Protein 1QSD (pdb70)

CATH classification: 1.20.58.90

Solvent-accessible surface area: 12453 Å² total; per-residue (Å²): 104,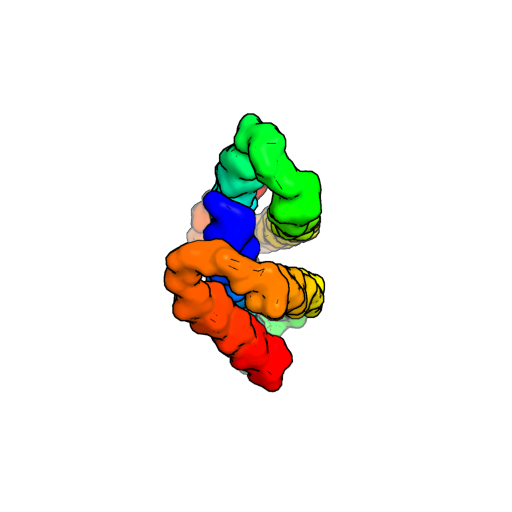79,6,53,38,10,13,111,6,0,69,116,6,27,116,15,13,29,105,14,64,114,34,18,162,102,23,72,59,61,11,43,162,16,114,127,70,174,103,20,58,105,104,3,34,96,6,17,33,48,14,15,78,28,8,95,158,23,17,70,60,10,65,100,21,0,132,83,3,10,88,28,0,57,105,45,36,155,114,61,177,47,142,61,115,35,49,91,1,139,62,6,24,76,53,0,67,106,51,47,110,128,104,79,7,54,37,9,13,111,5,0,64,116,6,26,117,15,12,29,102,12,64,116,33,17,158,101,23,70,59,62,12,44,158,15,118,126,68,173,103,21,62,104,114,5,32,100,9,19,35,51,13,14,79,29,6,95,156,25,19,71,57,10,62,98,20,0,131,75,1,11,81,27,0,56,103,43,37,156,112,58,177,45,140,60,115,33,48,92,2,136,63,5,23,72,52,0,66,106,53,46,111,126

GO terms:
  GO:0015631 tubulin binding (F, IDA)
  GO:0005737 cytoplasm (C, HDA)
  GO:0007021 tubulin complex assembly (P, IMP)
  GO:0048487 beta-tubulin binding (F, IMP)
  GO:0005515 protein binding (F, IPI)

Organism: Saccharomyces cerevisiae (strain ATCC 204508 / S288c) (NCBI:txid559292)

Structure (mmCIF, N/CA/C/O backbone):
data_1QSD
#
_entry.id   1QSD
#
_cell.length_a   45.4
_cell.length_b   110.1
_cell.length_c   49.4
_cell.angle_alpha   90
_cell.angle_beta   106.2
_cell.angle_gamma   90
#
_symmetry.space_group_name_H-M   'C 1 2 1'
#
loop_
_entity.id
_entity.type
_entity.pdbx_description
1 polymer 'PROTEIN (BETA-TUBULIN BINDING POST-CHAPERONIN COFACTOR)'
2 water water
#
loop_
_atom_site.group_PDB
_atom_site.id
_atom_site.type_symbol
_atom_site.label_atom_id
_atom_site.label_alt_id
_atom_site.label_comp_id
_atom_site.label_asym_id
_atom_site.label_entity_id
_atom_site.label_seq_id
_atom_site.pdbx_PDB_ins_code
_atom_site.Cartn_x
_atom_site.Cartn_y
_atom_site.Cartn_z
_atom_site.occupancy
_atom_site.B_iso_or_equiv
_atom_site.auth_seq_id
_atom_site.auth_comp_id
_atom_site.auth_asym_id
_atom_site.auth_atom_id
_atom_site.pdbx_PDB_model_num
ATOM 1 N N . THR A 1 4 ? 39.440 52.966 0.880 1.00 19.60 4 THR A N 1
ATOM 2 C CA . THR A 1 4 ? 38.695 54.039 0.137 1.00 18.81 4 THR A CA 1
ATOM 3 C C . THR A 1 4 ? 37.907 53.345 -0.946 1.00 18.70 4 THR A C 1
ATOM 4 O O . THR A 1 4 ? 38.281 52.234 -1.360 1.00 16.51 4 THR A O 1
ATOM 8 N N . GLN A 1 5 ? 36.833 53.995 -1.403 1.00 17.57 5 GLN A N 1
ATOM 9 C CA . GLN A 1 5 ? 35.985 53.456 -2.449 1.00 18.63 5 GLN A CA 1
ATOM 10 C C . GLN A 1 5 ? 36.777 53.209 -3.747 1.00 19.17 5 GLN A C 1
ATOM 11 O O . GLN A 1 5 ? 36.563 52.207 -4.424 1.00 20.96 5 GLN A O 1
ATOM 17 N N . LEU A 1 6 ? 37.717 54.099 -4.060 1.00 19.00 6 LEU A N 1
ATOM 18 C CA . LEU A 1 6 ? 38.564 53.938 -5.227 1.00 19.73 6 LEU A CA 1
ATOM 19 C C . LEU A 1 6 ? 39.310 52.595 -5.139 1.00 22.14 6 LEU A C 1
ATOM 20 O O . LEU A 1 6 ? 39.221 51.759 -6.054 1.00 18.53 6 LEU A O 1
ATOM 25 N N . ASP A 1 7 ? 40.029 52.391 -4.032 1.00 22.94 7 ASP A N 1
ATOM 26 C CA . ASP A 1 7 ? 40.796 51.162 -3.825 1.00 24.48 7 ASP A CA 1
ATOM 27 C C . ASP A 1 7 ? 39.926 49.903 -3.929 1.00 24.18 7 ASP A C 1
ATOM 28 O O . ASP A 1 7 ? 40.376 48.869 -4.445 1.00 23.50 7 ASP A O 1
ATOM 33 N N . ILE A 1 8 ? 38.697 49.981 -3.422 1.00 19.35 8 ILE A N 1
ATOM 34 C CA . ILE A 1 8 ? 37.811 48.831 -3.466 1.00 19.91 8 ILE A CA 1
ATOM 35 C C . ILE A 1 8 ? 37.462 48.500 -4.913 1.00 18.65 8 ILE A C 1
ATOM 36 O O . ILE A 1 8 ? 37.539 47.334 -5.308 1.00 18.14 8 ILE A O 1
ATOM 41 N N . LYS A 1 9 ? 37.092 49.516 -5.697 1.00 18.41 9 LYS A N 1
ATOM 42 C CA . LYS A 1 9 ? 36.750 49.312 -7.109 1.00 16.95 9 LYS A CA 1
ATOM 43 C C . LYS A 1 9 ? 37.960 48.793 -7.902 1.00 15.88 9 LYS A C 1
ATOM 44 O O . LYS A 1 9 ? 37.832 47.830 -8.637 1.00 16.99 9 LYS A O 1
ATOM 50 N N . VAL A 1 10 ? 39.144 49.358 -7.685 1.00 15.01 10 VAL A N 1
ATOM 51 C CA . VAL A 1 10 ? 40.334 48.892 -8.386 1.00 14.80 10 VAL A CA 1
ATOM 52 C C . VAL A 1 10 ? 40.590 47.426 -8.079 1.00 18.51 10 VAL A C 1
ATOM 53 O O . VAL A 1 10 ? 40.723 46.621 -8.991 1.00 19.41 10 VAL A O 1
ATOM 57 N N . LYS A 1 11 ? 40.630 47.074 -6.795 1.00 20.74 11 LYS A N 1
ATOM 58 C CA . LYS A 1 11 ? 40.875 45.689 -6.386 1.00 22.12 11 LYS A CA 1
ATOM 59 C C . LYS A 1 11 ? 39.830 44.716 -6.913 1.00 21.20 11 LYS A C 1
ATOM 60 O O . LYS A 1 11 ? 40.166 43.608 -7.354 1.00 19.71 11 LYS A O 1
ATOM 66 N N . ALA A 1 12 ? 38.571 45.137 -6.878 1.00 17.66 12 ALA A N 1
ATOM 67 C CA . ALA A 1 12 ? 37.491 44.304 -7.369 1.00 18.62 12 ALA A CA 1
ATOM 68 C C . ALA A 1 12 ? 37.821 43.883 -8.807 1.00 19.67 12 ALA A C 1
ATOM 69 O O . ALA A 1 12 ? 37.783 42.689 -9.125 1.00 19.69 12 ALA A O 1
ATOM 71 N N . LEU A 1 13 ? 38.233 44.852 -9.631 1.00 18.42 13 LEU A N 1
ATOM 72 C CA . LEU A 1 13 ? 38.557 44.607 -11.028 1.00 18.42 13 LEU A CA 1
ATOM 73 C C . LEU A 1 13 ? 39.822 43.782 -11.224 1.00 22.29 13 LEU A C 1
ATOM 74 O O . LEU A 1 13 ? 39.835 42.844 -12.035 1.00 20.59 13 LEU A O 1
ATOM 79 N N . LYS A 1 14 ? 40.890 44.142 -10.510 1.00 25.13 14 LYS A N 1
ATOM 80 C CA . LYS A 1 14 ? 42.158 43.412 -10.611 1.00 28.95 14 LYS A CA 1
ATOM 81 C C . LYS A 1 14 ? 41.991 41.938 -10.214 1.00 28.11 14 LYS A C 1
ATOM 82 O O . LYS A 1 14 ? 42.619 41.059 -10.786 1.00 29.29 14 LYS A O 1
ATOM 88 N N . ARG A 1 15 ? 41.125 41.659 -9.258 1.00 28.22 15 ARG A N 1
ATOM 89 C CA . ARG A 1 15 ? 40.941 40.283 -8.856 1.00 29.09 15 ARG A CA 1
ATOM 90 C C . ARG A 1 15 ? 40.136 39.503 -9.872 1.00 26.27 15 ARG A C 1
ATOM 91 O O . ARG A 1 15 ? 40.376 38.311 -10.105 1.00 24.66 15 ARG A O 1
ATOM 99 N N . LEU A 1 16 ? 39.270 40.199 -10.584 1.00 24.27 16 LEU A N 1
ATOM 100 C CA . LEU A 1 16 ? 38.495 39.529 -11.619 1.00 26.01 16 LEU A CA 1
ATOM 101 C C . LEU A 1 16 ? 39.412 39.161 -12.794 1.00 25.41 16 LEU A C 1
ATOM 102 O O . LEU A 1 16 ? 39.341 38.056 -13.327 1.00 24.52 16 LEU A O 1
ATOM 107 N N . THR A 1 17 ? 40.296 40.073 -13.181 1.00 25.52 17 THR A N 1
ATOM 108 C CA . THR A 1 17 ? 41.189 39.782 -14.293 1.00 26.53 17 THR A CA 1
ATOM 109 C C . THR A 1 17 ? 42.206 38.709 -13.925 1.00 27.50 17 THR A C 1
ATOM 110 O O . THR A 1 17 ? 42.635 37.954 -14.787 1.00 30.40 17 THR A O 1
ATOM 114 N N . LYS A 1 18 ? 42.580 38.614 -12.654 1.00 29.24 18 LYS A N 1
ATOM 115 C CA . LYS A 1 18 ? 43.505 37.569 -12.226 1.00 30.97 18 LYS A CA 1
ATOM 116 C C . LYS A 1 18 ? 42.767 36.205 -12.193 1.00 32.29 18 LYS A C 1
ATOM 117 O O . LYS A 1 18 ? 43.365 35.158 -12.467 1.00 31.49 18 LYS A O 1
ATOM 123 N N . GLU A 1 19 ? 41.477 36.212 -11.851 1.00 32.72 19 GLU A N 1
ATOM 124 C CA . GLU A 1 19 ? 40.667 34.983 -11.833 1.00 33.39 19 GLU A CA 1
ATOM 125 C C . GLU A 1 19 ? 40.539 34.406 -13.262 1.00 34.66 19 GLU A C 1
ATOM 126 O O . GLU A 1 19 ? 40.696 33.200 -13.477 1.00 34.62 19 GLU A O 1
ATOM 132 N N . GLU A 1 20 ? 40.280 35.275 -14.237 1.00 33.82 20 GLU A N 1
ATOM 133 C CA . GLU A 1 20 ? 40.160 34.885 -15.643 1.00 33.24 20 GLU A CA 1
ATOM 134 C C . GLU A 1 20 ? 41.422 34.157 -16.092 1.00 32.94 20 GLU A C 1
ATOM 135 O O . GLU A 1 20 ? 41.353 33.191 -16.851 1.00 32.45 20 GLU A O 1
ATOM 141 N N . GLY A 1 21 ? 42.575 34.661 -15.665 1.00 32.21 21 GLY A N 1
ATOM 142 C CA . GLY A 1 21 ? 43.841 34.045 -16.017 1.00 34.26 21 GLY A CA 1
ATOM 143 C C . GLY A 1 21 ? 43.972 32.668 -15.406 1.00 36.83 21 GLY A C 1
ATOM 144 O O . GLY A 1 21 ? 44.531 31.766 -16.011 1.00 35.36 21 GLY A O 1
ATOM 145 N N . TYR A 1 22 ? 43.468 32.516 -14.189 1.00 42.45 22 TYR A N 1
ATOM 146 C CA . TYR A 1 22 ? 43.486 31.236 -13.493 1.00 48.01 22 TYR A CA 1
ATOM 147 C C . TYR A 1 22 ? 42.619 30.238 -14.237 1.00 49.42 22 TYR A C 1
ATOM 148 O O . TYR A 1 22 ? 43.059 29.135 -14.548 1.00 48.90 22 TYR A O 1
ATOM 157 N N . TYR A 1 23 ? 41.393 30.644 -14.549 1.00 51.39 23 TYR A N 1
ATOM 158 C CA . TYR A 1 23 ? 40.456 29.794 -15.270 1.00 53.27 23 TYR A CA 1
ATOM 159 C C . TYR A 1 23 ? 40.955 29.477 -16.686 1.00 52.97 23 TYR A C 1
ATOM 160 O O . TYR A 1 23 ? 40.695 28.395 -17.218 1.00 53.32 23 TYR A O 1
ATOM 169 N N . GLN A 1 24 ? 41.698 30.403 -17.282 1.00 52.17 24 GLN A N 1
ATOM 170 C CA . GLN A 1 24 ? 42.230 30.200 -18.621 1.00 52.45 24 GLN A CA 1
ATOM 171 C C . GLN A 1 24 ? 43.335 29.140 -18.624 1.00 53.95 24 GLN A C 1
ATOM 172 O O . GLN A 1 24 ? 43.603 28.529 -19.654 1.00 53.83 24 GLN A O 1
ATOM 178 N N . GLN A 1 25 ? 43.982 28.931 -17.477 1.00 56.37 25 GLN A N 1
ATOM 179 C CA . GLN A 1 25 ? 45.036 27.908 -17.342 1.00 57.64 25 GLN A CA 1
ATOM 180 C C . GLN A 1 25 ? 44.375 26.525 -17.299 1.00 56.30 25 GLN A C 1
ATOM 181 O O . GLN A 1 25 ? 44.846 25.577 -17.929 1.00 54.88 25 GLN A O 1
ATOM 187 N N . GLU A 1 26 ? 43.310 26.420 -16.501 1.00 55.20 26 GLU A N 1
ATOM 188 C CA . GLU A 1 26 ? 42.543 25.188 -16.343 1.00 52.94 26 GLU A CA 1
ATOM 189 C C . GLU A 1 26 ? 42.034 24.739 -17.705 1.00 50.75 26 GLU A C 1
ATOM 190 O O . GLU A 1 26 ? 42.234 23.594 -18.098 1.00 48.34 26 GLU A O 1
ATOM 196 N N . LEU A 1 27 ? 41.404 25.663 -18.426 1.00 49.38 27 LEU A N 1
ATOM 197 C CA . LEU A 1 27 ? 40.853 25.403 -19.748 1.00 48.87 27 LEU A CA 1
ATOM 198 C C . LEU A 1 27 ? 41.901 24.875 -20.725 1.00 48.88 27 LEU A C 1
ATOM 199 O O . LEU A 1 27 ? 41.664 23.894 -21.433 1.00 48.75 27 LEU A O 1
ATOM 204 N N . LYS A 1 28 ? 43.064 25.517 -20.750 1.00 48.62 28 LYS A N 1
ATOM 205 C CA . LYS A 1 28 ? 44.145 25.122 -21.648 1.00 47.57 28 LYS A CA 1
ATOM 206 C C . LYS A 1 28 ? 44.658 23.719 -21.353 1.00 47.06 28 LYS A C 1
ATOM 207 O O . LYS A 1 28 ? 44.954 22.947 -22.265 1.00 45.30 28 LYS A O 1
ATOM 213 N N . ASP A 1 29 ? 44.755 23.398 -20.069 1.00 47.65 29 ASP A N 1
ATOM 214 C CA . ASP A 1 29 ? 45.215 22.095 -19.613 1.00 46.80 29 ASP A CA 1
ATOM 215 C C . ASP A 1 29 ? 44.203 20.971 -19.955 1.00 45.59 29 ASP A C 1
ATOM 216 O O . ASP A 1 29 ? 44.596 19.838 -20.233 1.00 43.88 29 ASP A O 1
ATOM 221 N N . GLN A 1 30 ? 42.909 21.293 -19.934 1.00 43.61 30 GLN A N 1
ATOM 222 C CA . GLN A 1 30 ? 41.856 20.332 -20.250 1.00 42.37 30 GLN A CA 1
ATOM 223 C C . GLN A 1 30 ? 41.788 20.013 -21.749 1.00 42.26 30 GLN A C 1
ATOM 224 O O . GLN A 1 30 ? 41.527 18.869 -22.134 1.00 41.68 30 GLN A O 1
ATOM 230 N N . GLU A 1 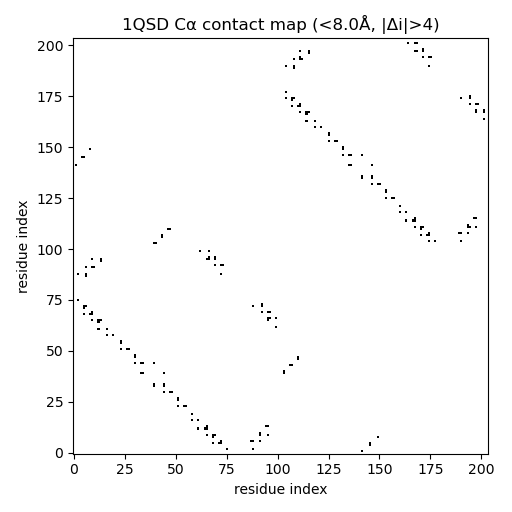31 ? 42.002 21.017 -22.591 1.00 40.86 31 GLU A N 1
ATOM 231 C CA . GLU A 1 31 ? 41.988 20.817 -24.037 1.00 40.72 31 GLU A CA 1
ATOM 232 C C . GLU A 1 31 ? 43.169 19.943 -24.472 1.00 38.87 31 GLU A C 1
ATOM 233 O O . GLU A 1 31 ? 43.082 19.194 -25.449 1.00 35.31 31 GLU A O 1
ATOM 239 N N . ALA A 1 32 ? 44.284 20.062 -23.758 1.00 38.43 32 ALA A N 1
ATOM 240 C CA . ALA A 1 32 ? 45.472 19.274 -24.073 1.00 39.85 32 ALA A CA 1
ATOM 241 C C . ALA A 1 32 ? 45.121 17.813 -23.832 1.00 41.12 32 ALA A C 1
ATOM 242 O O . ALA A 1 32 ? 45.393 16.939 -24.665 1.00 41.05 32 ALA A O 1
ATOM 244 N N . HIS A 1 33 ? 44.445 17.579 -22.711 1.00 42.15 33 HIS A N 1
ATOM 245 C CA . HIS A 1 33 ? 44.025 16.249 -22.317 1.00 43.52 33 HIS A CA 1
ATOM 246 C C . HIS A 1 33 ? 43.028 15.629 -23.290 1.00 41.33 33 HIS A C 1
ATOM 247 O O . HIS A 1 33 ? 43.179 14.468 -23.671 1.00 42.02 33 HIS A O 1
ATOM 254 N N . VAL A 1 34 ? 42.004 16.391 -23.664 1.00 39.52 34 VAL A N 1
ATOM 255 C CA . VAL A 1 34 ? 40.991 15.921 -24.605 1.00 36.83 34 VAL A CA 1
ATOM 256 C C . VAL A 1 34 ? 41.636 15.644 -25.962 1.00 36.46 34 VAL A C 1
ATOM 257 O O . VAL A 1 34 ? 41.274 14.673 -26.640 1.00 33.98 34 VAL A O 1
ATOM 261 N N . ALA A 1 35 ? 42.597 16.497 -26.337 1.00 36.79 35 ALA A N 1
ATOM 262 C CA . ALA A 1 35 ? 43.320 16.375 -27.606 1.00 35.64 35 ALA A CA 1
ATOM 263 C C . ALA A 1 35 ? 43.997 15.009 -27.720 1.00 34.19 35 ALA A C 1
ATOM 264 O O . ALA A 1 35 ? 43.858 14.325 -28.743 1.00 32.20 35 ALA A O 1
ATOM 266 N N . LYS A 1 36 ? 44.694 14.611 -26.655 1.00 32.58 36 LYS A N 1
ATOM 267 C CA . LYS A 1 36 ? 45.375 13.327 -26.595 1.00 31.14 36 LYS A CA 1
ATOM 268 C C . LYS A 1 36 ? 44.429 12.148 -26.718 1.00 29.97 36 LYS A C 1
ATOM 269 O O . LYS A 1 36 ? 44.737 11.186 -27.414 1.00 30.84 36 LYS A O 1
ATOM 275 N N . LEU A 1 37 ? 43.280 12.203 -26.057 1.00 26.76 37 LEU A N 1
ATOM 276 C CA . LEU A 1 37 ? 42.314 11.107 -26.167 1.00 24.00 37 LEU A CA 1
ATOM 277 C C . LEU A 1 37 ? 41.633 11.069 -27.536 1.00 24.28 37 LEU A C 1
ATOM 278 O O . LEU A 1 37 ? 41.169 10.016 -27.984 1.00 23.95 37 LEU A O 1
ATOM 283 N N . LYS A 1 38 ? 41.489 12.233 -28.160 1.00 25.15 38 LYS A N 1
ATOM 284 C CA . LYS A 1 38 ? 40.844 12.323 -29.465 1.00 26.14 38 LYS A CA 1
ATOM 285 C C . LYS A 1 38 ? 41.714 11.773 -30.605 1.00 24.94 38 LYS A C 1
ATOM 286 O O . LYS A 1 38 ? 41.196 11.213 -31.559 1.00 23.78 38 LYS A O 1
ATOM 292 N N . GLU A 1 39 ? 43.027 11.930 -30.496 1.00 23.50 39 GLU A N 1
ATOM 293 C CA . GLU A 1 39 ? 43.958 11.420 -31.502 1.00 27.47 39 GLU A CA 1
ATOM 294 C C . GLU A 1 39 ? 44.059 9.887 -31.447 1.00 26.43 39 GLU A C 1
ATOM 295 O O . GLU A 1 39 ? 44.152 9.216 -32.472 1.00 27.99 39 GLU A O 1
ATOM 301 N N . ASP A 1 40 ? 44.013 9.337 -30.242 1.00 23.87 40 ASP A N 1
ATOM 302 C CA . ASP A 1 40 ? 44.084 7.905 -30.047 1.00 18.53 40 ASP A CA 1
ATOM 303 C C . ASP A 1 40 ? 42.733 7.261 -30.429 1.00 17.54 40 ASP A C 1
ATOM 304 O O . ASP A 1 40 ? 41.744 7.321 -29.705 1.00 12.89 40 ASP A O 1
ATOM 309 N N . LYS A 1 41 ? 42.698 6.614 -31.574 1.00 17.30 41 LYS A N 1
ATOM 310 C CA . LYS A 1 41 ? 41.473 5.973 -32.014 1.00 17.03 41 LYS A CA 1
ATOM 311 C C . LYS A 1 41 ? 41.150 4.692 -31.250 1.00 17.42 41 LYS A C 1
ATOM 312 O O . LYS A 1 41 ? 40.090 4.118 -31.445 1.00 17.91 41 LYS A O 1
ATOM 318 N N . SER A 1 42 ? 42.074 4.197 -30.435 1.00 20.53 42 SER A N 1
ATOM 319 C CA . SER A 1 42 ? 41.782 2.983 -29.664 1.00 20.29 42 SER A CA 1
ATOM 320 C C . SER A 1 42 ? 40.847 3.312 -28.474 1.00 22.10 42 SER A C 1
ATOM 321 O O . SER A 1 42 ? 40.225 2.414 -27.891 1.00 21.84 42 SER A O 1
ATOM 324 N N . VAL A 1 43 ? 40.747 4.600 -28.129 1.00 19.78 43 VAL A N 1
ATOM 325 C CA . VAL A 1 43 ? 39.919 5.056 -27.005 1.00 18.78 43 VAL A CA 1
ATOM 326 C C . VAL A 1 43 ? 38.406 4.941 -27.191 1.00 20.91 43 VAL A C 1
ATOM 327 O O . VAL A 1 43 ? 37.813 5.356 -28.189 1.00 20.05 43 VAL A O 1
ATOM 331 N N . ASP A 1 44 ? 37.787 4.375 -26.163 1.00 23.73 44 ASP A N 1
ATOM 332 C CA . ASP A 1 44 ? 36.351 4.145 -26.107 1.00 22.72 44 ASP A CA 1
ATOM 333 C C . ASP A 1 44 ? 35.584 5.470 -26.160 1.00 19.37 44 ASP A C 1
ATOM 334 O O . ASP A 1 44 ? 35.815 6.358 -25.347 1.00 22.10 44 ASP A O 1
ATOM 339 N N . PRO A 1 45 ? 34.627 5.598 -27.081 1.00 19.52 45 PRO A N 1
ATOM 340 C CA . PRO A 1 45 ? 33.831 6.829 -27.220 1.00 19.88 45 PRO A CA 1
ATOM 341 C C . PRO A 1 45 ? 33.298 7.451 -25.908 1.00 20.15 45 PRO A C 1
ATOM 342 O O . PRO A 1 45 ? 33.286 8.672 -25.733 1.00 20.02 45 PRO A O 1
ATOM 346 N N . TYR A 1 46 ? 32.923 6.599 -24.974 1.00 17.30 46 TYR A N 1
ATOM 347 C CA . TYR A 1 46 ? 32.426 7.050 -23.701 1.00 15.66 46 TYR A CA 1
ATOM 348 C C . TYR A 1 46 ? 33.531 7.706 -22.845 1.00 12.55 46 TYR A C 1
ATOM 349 O O . TYR A 1 46 ? 33.298 8.719 -22.206 1.00 12.40 46 TYR A O 1
ATOM 358 N N . ASP A 1 47 ? 34.744 7.188 -22.861 1.00 14.05 47 ASP A N 1
ATOM 359 C CA . ASP A 1 47 ? 35.786 7.825 -22.057 1.00 17.98 47 ASP A CA 1
ATOM 360 C C . ASP A 1 47 ? 36.139 9.189 -22.624 1.00 20.61 47 ASP A C 1
ATOM 361 O O . ASP A 1 47 ? 36.435 10.123 -21.878 1.00 20.96 47 ASP A O 1
ATOM 366 N N . LEU A 1 48 ? 36.155 9.293 -23.949 1.00 19.60 48 LEU A N 1
ATOM 367 C CA . LEU A 1 48 ? 36.457 10.571 -24.580 1.00 20.37 48 LEU A CA 1
ATOM 368 C C . LEU A 1 48 ? 35.321 11.547 -24.215 1.00 18.62 48 LEU A C 1
ATOM 369 O O . LEU A 1 48 ? 35.558 12.673 -23.785 1.00 16.60 48 LEU A O 1
ATOM 374 N N . LYS A 1 49 ? 34.089 11.077 -24.348 1.00 20.13 49 LYS A N 1
ATOM 375 C CA . LYS A 1 49 ? 32.908 11.889 -24.068 1.00 22.98 49 LYS A CA 1
ATOM 376 C C . LYS A 1 49 ? 32.884 12.437 -22.619 1.00 23.62 49 LYS A C 1
ATOM 377 O O . LYS A 1 49 ? 32.555 13.604 -22.397 1.00 23.58 49 LYS A O 1
ATOM 383 N N . LYS A 1 50 ? 33.290 11.618 -21.648 1.00 24.22 50 LYS A N 1
ATOM 384 C CA . LYS A 1 50 ? 33.347 12.061 -20.249 1.00 23.06 50 LYS A CA 1
ATOM 385 C C . LYS A 1 50 ? 34.197 13.327 -20.160 1.00 22.21 50 LYS A C 1
ATOM 386 O O . LYS A 1 50 ? 33.798 14.318 -19.564 1.00 23.61 50 LYS A O 1
ATOM 392 N N . GLN A 1 51 ? 35.324 13.306 -20.848 1.00 22.59 51 GLN A N 1
ATOM 393 C CA . GLN A 1 51 ? 36.254 14.412 -20.861 1.00 23.78 51 GLN A CA 1
ATOM 394 C C . GLN A 1 51 ? 35.789 15.615 -21.643 1.00 24.24 51 GLN A C 1
ATOM 395 O O . GLN A 1 51 ? 36.071 16.741 -21.256 1.00 25.51 51 GLN A O 1
ATOM 401 N N . GLU A 1 52 ? 35.108 15.389 -22.757 1.00 26.45 52 GLU A N 1
ATOM 402 C CA . GLU A 1 52 ? 34.636 16.498 -23.574 1.00 30.56 52 GLU A CA 1
ATOM 403 C C . GLU A 1 52 ? 33.581 17.286 -22.818 1.00 31.62 52 GLU A C 1
ATOM 404 O O . GLU A 1 52 ? 33.652 18.517 -22.753 1.00 32.28 52 GLU A O 1
ATOM 410 N N . GLU A 1 53 ? 32.628 16.562 -22.235 1.00 31.22 53 GLU A N 1
ATOM 411 C CA . GLU A 1 53 ? 31.548 17.135 -21.457 1.00 31.07 53 GLU A CA 1
ATOM 412 C C . GLU A 1 53 ? 32.122 18.039 -20.361 1.00 32.50 53 GLU A C 1
ATOM 413 O O . GLU A 1 53 ? 31.623 19.145 -20.146 1.00 33.05 53 GLU A O 1
ATOM 419 N N . VAL A 1 54 ? 33.177 17.583 -19.680 1.00 32.45 54 VAL A N 1
ATOM 420 C CA . VAL A 1 54 ? 33.788 18.377 -18.614 1.00 32.99 54 VAL A CA 1
ATOM 421 C C . VAL A 1 54 ? 34.385 19.643 -19.207 1.00 36.65 54 VAL A C 1
ATOM 422 O O . VAL A 1 54 ? 34.193 20.742 -18.668 1.00 38.72 54 VAL A O 1
ATOM 426 N N . LEU A 1 55 ? 35.070 19.508 -20.340 1.00 36.18 55 LEU A N 1
ATOM 427 C CA . LEU A 1 55 ? 35.660 20.675 -20.974 1.00 37.05 55 LEU A CA 1
ATOM 428 C C . LEU A 1 55 ? 34.575 21.719 -21.255 1.00 37.25 55 LEU A C 1
ATOM 429 O O . LEU A 1 55 ? 34.734 22.882 -20.895 1.00 34.94 55 LEU A O 1
ATOM 434 N N . ASP A 1 56 ? 33.455 21.275 -21.831 1.00 39.34 56 ASP A N 1
ATOM 435 C CA . ASP A 1 56 ? 32.333 22.157 -22.179 1.00 42.26 56 ASP A CA 1
ATOM 436 C C . ASP A 1 56 ? 31.836 22.937 -20.977 1.00 42.97 56 ASP A C 1
ATOM 437 O O . ASP A 1 56 ? 31.427 24.085 -21.112 1.00 44.22 56 ASP A O 1
ATOM 442 N N . ASP A 1 57 ? 31.828 22.300 -19.813 1.00 44.50 57 ASP A N 1
ATOM 443 C CA . ASP A 1 57 ? 31.383 22.956 -18.599 1.00 48.48 57 ASP A CA 1
ATOM 444 C C . ASP A 1 57 ? 32.343 24.079 -18.247 1.00 49.23 57 ASP A C 1
ATOM 445 O O . ASP A 1 57 ? 31.928 25.224 -18.055 1.00 51.21 57 ASP A O 1
ATOM 450 N N . THR A 1 58 ? 33.629 23.750 -18.193 1.00 49.12 58 THR A N 1
ATOM 451 C CA . THR A 1 58 ? 34.667 24.724 -17.900 1.00 49.05 58 THR A CA 1
ATOM 452 C C . THR A 1 58 ? 34.473 25.944 -18.805 1.00 48.09 58 THR A C 1
ATOM 453 O O . THR A 1 58 ? 34.403 27.066 -18.330 1.00 49.67 58 THR A O 1
ATOM 457 N N . LYS A 1 59 ? 34.329 25.716 -20.101 1.00 46.16 59 LYS A N 1
ATOM 458 C CA . LYS A 1 59 ? 34.121 26.805 -21.044 1.00 47.59 59 LYS A CA 1
ATOM 459 C C . LYS A 1 59 ? 32.917 27.707 -20.733 1.00 48.91 59 LYS A C 1
ATOM 460 O O . LYS A 1 59 ? 33.015 28.927 -20.861 1.00 51.20 59 LYS A O 1
ATOM 466 N N . ARG A 1 60 ? 31.797 27.127 -20.310 1.00 49.42 60 ARG A N 1
ATOM 467 C CA . ARG A 1 60 ? 30.584 27.902 -20.027 1.00 50.65 60 ARG A CA 1
ATOM 468 C C . ARG A 1 60 ? 30.809 29.006 -18.971 1.00 49.57 60 ARG A C 1
ATOM 469 O O . ARG A 1 60 ? 30.131 30.041 -18.956 1.00 49.88 60 ARG A O 1
ATOM 477 N N . LEU A 1 61 ? 31.830 28.797 -18.151 1.00 48.75 61 LEU A N 1
ATOM 478 C CA . LEU A 1 61 ? 32.223 29.707 -17.076 1.00 47.34 61 LEU A CA 1
ATOM 479 C C . LEU A 1 61 ? 32.847 31.022 -17.548 1.00 45.81 61 LEU A C 1
ATOM 480 O O . LEU A 1 61 ? 32.781 32.039 -16.853 1.00 44.40 61 LEU A O 1
ATOM 485 N N . LEU A 1 62 ? 33.517 30.984 -18.694 1.00 43.71 62 LEU A N 1
ATOM 486 C CA . LEU A 1 62 ? 34.181 32.166 -19.222 1.00 40.65 62 LEU A CA 1
ATOM 487 C C . LEU A 1 62 ? 33.308 33.318 -19.663 1.00 38.28 62 LEU A C 1
ATOM 488 O O . LEU A 1 62 ? 33.580 34.459 -19.294 1.00 37.69 62 LEU A O 1
ATOM 493 N N . PRO A 1 63 ? 32.239 33.047 -20.435 1.00 36.59 63 PRO A N 1
ATOM 494 C CA . PRO A 1 63 ? 31.379 34.144 -20.877 1.00 35.45 63 PRO A CA 1
ATOM 495 C C . PRO A 1 63 ? 30.888 35.024 -19.730 1.00 34.20 63 PRO A C 1
ATOM 496 O O . PRO A 1 63 ? 31.108 36.229 -19.747 1.00 32.63 63 PRO A O 1
ATOM 500 N N . THR A 1 64 ? 30.290 34.417 -18.708 1.00 34.38 64 THR A N 1
ATOM 501 C CA . THR A 1 64 ? 29.756 35.182 -17.587 1.00 35.27 64 THR A CA 1
ATOM 502 C C . THR A 1 64 ? 30.834 35.954 -16.869 1.00 32.08 64 THR A C 1
ATOM 503 O O . THR A 1 64 ? 30.581 37.034 -16.318 1.00 31.70 64 THR A O 1
ATOM 507 N N . LEU A 1 65 ? 32.044 35.407 -16.925 1.00 29.51 65 LEU A N 1
ATOM 508 C CA . LEU A 1 65 ? 33.215 36.013 -16.304 1.00 27.40 65 LEU A CA 1
ATOM 509 C C . LEU A 1 65 ? 33.638 37.268 -17.069 1.00 28.43 65 LEU A C 1
ATOM 510 O O . LEU A 1 65 ? 34.054 38.261 -16.451 1.00 26.82 65 LEU A O 1
ATOM 515 N N . TYR A 1 66 ? 33.515 37.237 -18.403 1.00 27.14 66 TYR A N 1
ATOM 516 C CA . TYR A 1 66 ? 33.855 38.404 -19.220 1.00 26.17 66 TYR A CA 1
ATOM 517 C C . TYR A 1 66 ? 32.822 39.490 -19.042 1.00 24.79 66 TYR A C 1
ATOM 518 O O . TYR A 1 66 ? 33.176 40.663 -19.049 1.00 22.90 66 TYR A O 1
ATOM 527 N N . GLU A 1 67 ? 31.557 39.094 -18.870 1.00 22.88 67 GLU A N 1
ATOM 528 C CA . GLU A 1 67 ? 30.470 40.035 -18.643 1.00 25.11 67 GLU A CA 1
ATOM 529 C C . GLU A 1 67 ? 30.777 40.854 -17.374 1.00 22.27 67 GLU A C 1
ATOM 530 O O . GLU A 1 67 ? 30.698 42.073 -17.391 1.00 19.92 67 GLU A O 1
ATOM 536 N N . LYS A 1 68 ? 31.196 40.177 -16.306 1.00 19.96 68 LYS A N 1
ATOM 537 C CA . LYS A 1 68 ? 31.518 40.838 -15.040 1.00 19.91 68 LYS A CA 1
ATOM 538 C C . LYS A 1 68 ? 32.756 41.690 -15.092 1.00 16.45 68 LYS A C 1
ATOM 539 O O . LYS A 1 68 ? 32.844 42.690 -14.399 1.00 18.47 68 LYS A O 1
ATOM 545 N N . ILE A 1 69 ? 33.720 41.305 -15.904 1.00 14.03 69 ILE A N 1
ATOM 546 C CA . ILE A 1 69 ? 34.911 42.123 -16.064 1.00 14.96 69 ILE A CA 1
ATOM 547 C C . ILE A 1 69 ? 34.498 43.447 -16.744 1.00 16.23 69 ILE A C 1
ATOM 548 O O . ILE A 1 69 ? 34.922 44.532 -16.327 1.00 15.03 69 ILE A O 1
ATOM 553 N N . ARG A 1 70 ? 33.600 43.370 -17.724 1.00 16.01 70 ARG A N 1
ATOM 554 C CA . ARG A 1 70 ? 33.143 44.574 -18.393 1.00 18.15 70 ARG A CA 1
ATOM 555 C C . ARG A 1 70 ? 32.377 45.469 -17.410 1.00 20.59 70 ARG A C 1
ATOM 556 O O . ARG A 1 70 ? 32.664 46.659 -17.322 1.00 23.06 70 ARG A O 1
ATOM 564 N N . GLU A 1 71 ? 31.415 44.908 -16.669 1.00 20.01 71 GLU A N 1
ATOM 565 C CA . GLU A 1 71 ? 30.641 45.672 -15.673 1.00 21.74 71 GLU A CA 1
ATOM 566 C C . GLU A 1 71 ? 31.565 46.331 -14.655 1.00 18.85 71 GLU A C 1
ATOM 567 O O . GLU A 1 71 ? 31.418 47.507 -14.343 1.00 20.59 71 GLU A O 1
ATOM 573 N N . PHE A 1 72 ? 32.502 45.562 -14.118 1.00 15.63 72 PHE A N 1
ATOM 574 C CA . PHE A 1 72 ? 33.417 46.106 -13.139 1.00 16.64 72 PHE A CA 1
ATOM 575 C C . PHE A 1 72 ? 34.276 47.192 -13.766 1.00 19.06 72 PHE A C 1
ATOM 576 O O . PHE A 1 72 ? 34.600 48.204 -13.113 1.00 22.22 72 PHE A O 1
ATOM 584 N N . LYS A 1 73 ? 34.612 47.007 -15.042 1.00 18.59 73 LYS A N 1
ATOM 585 C CA . LYS A 1 73 ? 35.416 47.986 -15.780 1.00 17.60 73 LYS A CA 1
ATOM 586 C C . LYS A 1 73 ? 34.632 49.282 -15.937 1.00 15.59 73 LYS A C 1
ATOM 587 O O . LYS A 1 73 ? 35.134 50.365 -15.644 1.00 15.41 73 LYS A O 1
ATOM 593 N N . GLU A 1 74 ? 33.380 49.150 -16.346 1.00 12.54 74 GLU A N 1
ATOM 594 C CA . GLU A 1 74 ? 32.536 50.302 -16.562 1.00 15.64 74 GLU A CA 1
ATOM 595 C C . GLU A 1 74 ? 32.226 51.067 -15.285 1.00 16.35 74 GLU A C 1
ATOM 596 O O . GLU A 1 74 ? 32.065 52.291 -15.300 1.00 17.05 74 GLU A O 1
ATOM 602 N N . ASP A 1 75 ? 32.142 50.335 -14.184 1.00 17.03 75 ASP A N 1
ATOM 603 C CA . ASP A 1 75 ? 31.879 50.935 -12.896 1.00 17.89 75 ASP A CA 1
ATOM 604 C C . ASP A 1 75 ? 33.080 51.785 -12.500 1.00 15.12 75 ASP A C 1
ATOM 605 O O . ASP A 1 75 ? 32.913 52.923 -12.064 1.00 16.42 75 ASP A O 1
ATOM 610 N N . LEU A 1 76 ? 34.277 51.244 -12.696 1.00 11.68 76 LEU A N 1
ATOM 611 C CA . LEU A 1 76 ? 35.496 51.963 -12.363 1.00 14.73 76 LEU A CA 1
ATOM 612 C C . LEU A 1 76 ? 35.678 53.186 -13.274 1.00 17.10 76 LEU A C 1
ATOM 613 O O . LEU A 1 76 ? 36.032 54.267 -12.804 1.00 19.49 76 LEU A O 1
ATOM 618 N N . GLU A 1 77 ? 35.427 53.016 -14.570 1.00 20.27 77 GLU A N 1
ATOM 619 C CA . GLU A 1 77 ? 35.538 54.104 -15.534 1.00 21.89 77 GLU A CA 1
ATOM 620 C C . GLU A 1 77 ? 34.563 55.223 -15.163 1.00 22.95 77 GLU A C 1
ATOM 621 O O . GLU A 1 77 ? 34.924 56.392 -15.175 1.00 22.64 77 GLU A O 1
ATOM 627 N N . GLN A 1 78 ? 33.324 54.875 -14.849 1.00 21.61 78 GLN A N 1
ATOM 628 C CA . GLN A 1 78 ? 32.343 55.890 -14.471 1.00 24.56 78 GLN A CA 1
ATOM 629 C C . GLN A 1 78 ? 32.728 56.629 -13.174 1.00 22.93 78 GLN A C 1
ATOM 630 O O . GLN A 1 78 ? 32.596 57.852 -13.070 1.00 22.93 78 GLN A O 1
ATOM 636 N N . PHE A 1 79 ? 33.250 55.889 -12.202 1.00 21.30 79 PHE A N 1
ATOM 637 C CA . PHE A 1 79 ? 33.662 56.477 -10.933 1.00 17.91 79 PHE A CA 1
ATOM 638 C C . PHE A 1 79 ? 34.759 57.528 -11.183 1.00 17.36 79 PHE A C 1
ATOM 639 O O . PHE A 1 79 ? 34.697 58.627 -10.657 1.00 16.82 79 PHE A O 1
ATOM 647 N N . LEU A 1 80 ? 35.713 57.205 -12.050 1.00 18.47 80 LEU A N 1
ATOM 648 C CA . LEU A 1 80 ? 36.811 58.096 -12.356 1.00 19.38 80 LEU A CA 1
ATOM 649 C C . LEU A 1 80 ? 36.417 59.394 -13.054 1.00 21.55 80 LEU A C 1
ATOM 650 O O . LEU A 1 80 ? 37.074 60.407 -12.859 1.00 25.49 80 LEU A O 1
ATOM 655 N N . LYS A 1 81 ? 35.358 59.389 -13.855 1.00 23.10 81 LYS A N 1
ATOM 656 C CA . LYS A 1 81 ? 34.929 60.607 -14.551 1.00 26.47 81 LYS A CA 1
ATOM 657 C C . LYS A 1 81 ? 34.592 61.776 -13.648 1.00 27.49 81 LYS A C 1
ATOM 658 O O . LYS A 1 81 ? 34.602 62.918 -14.094 1.00 30.06 81 LYS A O 1
ATOM 664 N N . THR A 1 82 ? 34.240 61.488 -12.399 1.00 28.17 82 THR A N 1
ATOM 665 C CA . THR A 1 82 ? 33.864 62.531 -11.455 1.00 27.37 82 THR A CA 1
ATOM 666 C C . THR A 1 82 ? 34.700 62.507 -10.187 1.00 26.95 82 THR A C 1
ATOM 667 O O . THR A 1 82 ? 34.316 63.118 -9.188 1.00 24.32 82 THR A O 1
ATOM 671 N N . TYR A 1 83 ? 35.847 61.834 -10.236 1.00 25.50 83 TYR A N 1
ATOM 672 C CA . TYR A 1 83 ? 36.711 61.741 -9.077 1.00 27.32 83 TYR A CA 1
ATOM 673 C C . TYR A 1 83 ? 37.438 63.053 -8.775 1.00 30.10 83 TYR A C 1
ATOM 674 O O . TYR A 1 83 ? 38.042 63.661 -9.660 1.00 30.72 83 TYR A O 1
ATOM 683 N N . GLN A 1 84 ? 37.371 63.483 -7.513 1.00 31.94 84 GLN A N 1
ATOM 684 C CA . GLN A 1 84 ? 38.025 64.709 -7.071 1.00 32.12 84 GLN A CA 1
ATOM 685 C C . GLN A 1 84 ? 38.965 64.477 -5.915 1.00 32.31 84 GLN A C 1
ATOM 686 O O . GLN A 1 84 ? 39.492 65.417 -5.348 1.00 33.45 84 GLN A O 1
ATOM 692 N N . GLY A 1 85 ? 39.197 63.223 -5.566 1.00 31.20 85 GLY A N 1
ATOM 693 C CA . GLY A 1 85 ? 40.076 62.939 -4.455 1.00 30.15 85 GLY A CA 1
ATOM 694 C C . GLY A 1 85 ? 41.537 63.273 -4.681 1.00 32.85 85 GLY A C 1
ATOM 695 O O . GLY A 1 85 ? 41.962 63.781 -5.722 1.00 33.55 85 GLY A O 1
ATOM 696 N N . THR A 1 86 ? 42.339 62.889 -3.711 1.00 32.35 86 THR A N 1
ATOM 697 C CA . THR A 1 86 ? 43.749 63.158 -3.771 1.00 34.57 86 THR A CA 1
ATOM 698 C C . THR A 1 86 ? 44.578 61.896 -4.066 1.00 33.31 86 THR A C 1
ATOM 699 O O . THR A 1 86 ? 45.805 61.953 -4.107 1.00 33.56 86 THR A O 1
ATOM 703 N N . GLU A 1 87 ? 43.930 60.752 -4.256 1.00 31.79 87 GLU A N 1
ATOM 704 C CA . GLU A 1 87 ? 44.690 59.540 -4.534 1.00 30.21 87 GLU A CA 1
ATOM 705 C C . GLU A 1 87 ? 45.215 59.534 -5.958 1.00 26.79 87 GLU A C 1
ATOM 706 O O . GLU A 1 87 ? 44.639 60.157 -6.861 1.00 25.41 87 GLU A O 1
ATOM 712 N N . ASP A 1 88 ? 46.319 58.825 -6.134 1.00 24.52 88 ASP A N 1
ATOM 713 C CA . ASP A 1 88 ? 46.969 58.665 -7.419 1.00 23.50 88 ASP A CA 1
ATOM 714 C C . ASP A 1 88 ? 46.087 57.640 -8.147 1.00 22.02 88 ASP A C 1
ATOM 715 O O . ASP A 1 88 ? 45.850 56.561 -7.610 1.00 25.02 88 ASP A O 1
ATOM 720 N N . VAL A 1 89 ? 45.540 57.988 -9.309 1.00 18.84 89 VAL A N 1
ATOM 721 C CA . VAL A 1 89 ? 44.690 57.054 -10.053 1.00 18.89 89 VAL A CA 1
ATOM 722 C C . VAL A 1 89 ? 45.395 56.238 -11.163 1.00 19.34 89 VAL A C 1
ATOM 723 O O . VAL A 1 89 ? 44.730 55.607 -11.998 1.00 17.68 89 VAL A O 1
ATOM 727 N N . SER A 1 90 ? 46.724 56.183 -11.133 1.00 17.94 90 SER A N 1
ATOM 728 C CA . SER A 1 90 ? 47.460 55.447 -12.140 1.00 20.47 90 SER A CA 1
ATOM 729 C C . SER A 1 90 ? 47.147 53.965 -12.088 1.00 22.15 90 SER A C 1
ATOM 730 O O . SER A 1 90 ? 46.990 53.329 -13.135 1.00 21.19 90 SER A O 1
ATOM 733 N N . ASP A 1 91 ? 47.053 53.410 -10.881 1.00 23.62 91 ASP A N 1
ATOM 734 C CA . ASP A 1 91 ? 46.717 51.997 -10.743 1.00 25.55 91 ASP A CA 1
ATOM 735 C C . ASP A 1 91 ? 45.357 51.679 -11.321 1.00 22.58 91 ASP A C 1
ATOM 736 O O . ASP A 1 91 ? 45.169 50.612 -11.900 1.00 24.28 91 ASP A O 1
ATOM 741 N N . ALA A 1 92 ? 44.415 52.605 -11.152 1.00 22.12 92 ALA A N 1
ATOM 742 C CA . ALA A 1 92 ? 43.047 52.434 -11.658 1.00 21.07 92 ALA A CA 1
ATOM 743 C C . ALA A 1 92 ? 43.048 52.409 -13.190 1.00 20.62 92 ALA A C 1
ATOM 744 O O . ALA A 1 92 ? 42.462 51.525 -13.802 1.00 18.27 92 ALA A O 1
ATOM 746 N N . ARG A 1 93 ? 43.711 53.394 -13.797 1.00 22.57 93 ARG A N 1
ATOM 747 C CA . ARG A 1 93 ? 43.837 53.473 -15.259 1.00 22.73 93 ARG A CA 1
ATOM 748 C C . ARG A 1 93 ? 44.512 52.212 -15.811 1.00 19.16 93 ARG A C 1
ATOM 749 O O . ARG A 1 93 ? 44.095 51.677 -16.827 1.00 18.04 93 ARG A O 1
ATOM 757 N N . SER A 1 94 ? 45.528 51.735 -15.101 1.00 17.66 94 SER A N 1
ATOM 758 C CA . SER A 1 94 ? 46.270 50.552 -15.479 1.00 20.52 94 SER A CA 1
ATOM 759 C C . SER A 1 94 ? 45.357 49.333 -15.397 1.00 22.36 94 SER A C 1
ATOM 760 O O . SER A 1 94 ? 45.396 48.461 -16.273 1.00 26.65 94 SER A O 1
ATOM 763 N N . ALA A 1 95 ? 44.522 49.272 -14.364 1.00 20.61 95 ALA A N 1
ATOM 764 C CA . ALA A 1 95 ? 43.610 48.155 -14.205 1.00 17.42 95 ALA A CA 1
ATOM 765 C C . ALA A 1 95 ? 42.634 48.148 -15.369 1.00 17.43 95 ALA A C 1
ATOM 766 O O . ALA A 1 95 ? 42.356 47.088 -15.931 1.00 17.57 95 ALA A O 1
ATOM 768 N N . ILE A 1 96 ? 42.127 49.335 -15.728 1.00 17.57 96 ILE A N 1
ATOM 769 C CA . ILE A 1 96 ? 41.144 49.509 -16.836 1.00 17.96 96 ILE A CA 1
ATOM 770 C C . ILE A 1 96 ? 41.681 49.061 -18.198 1.00 18.03 96 ILE A C 1
ATOM 771 O O . ILE A 1 96 ? 40.972 48.430 -18.982 1.00 19.65 96 ILE A O 1
ATOM 776 N N . THR A 1 97 ? 42.939 49.399 -18.452 1.00 20.25 97 THR A N 1
ATOM 777 C CA . THR A 1 97 ? 43.642 49.042 -19.672 1.00 21.34 97 THR A CA 1
ATOM 778 C C . THR A 1 97 ? 43.817 47.535 -19.795 1.00 21.03 97 THR A C 1
ATOM 779 O O . THR A 1 97 ? 43.502 46.973 -20.843 1.00 25.17 97 THR A O 1
ATOM 783 N N . SER A 1 98 ? 44.255 46.871 -18.729 1.00 19.37 98 SER A N 1
ATOM 784 C CA . SER A 1 98 ? 44.416 45.426 -18.773 1.00 19.68 98 SER A CA 1
ATOM 785 C C . SER A 1 98 ? 43.090 44.716 -19.013 1.00 19.96 98 SER A C 1
ATOM 786 O O . SER A 1 98 ? 43.016 43.744 -19.776 1.00 21.93 98 SER A O 1
ATOM 789 N N . ALA A 1 99 ? 42.039 45.204 -18.366 1.00 19.12 99 ALA A N 1
ATOM 790 C CA . ALA A 1 99 ? 40.721 44.611 -18.529 1.00 21.75 99 ALA A CA 1
ATOM 791 C C . ALA A 1 99 ? 40.230 44.770 -19.970 1.00 21.31 99 ALA A C 1
ATOM 792 O O . ALA A 1 99 ? 39.616 43.852 -20.529 1.00 22.35 99 ALA A O 1
ATOM 794 N N . GLN A 1 100 ? 40.468 45.955 -20.538 1.00 22.10 100 GLN A N 1
ATOM 795 C CA . GLN A 1 100 ? 40.049 46.277 -21.895 1.00 21.46 100 GLN A CA 1
ATOM 796 C C . GLN A 1 100 ? 40.801 45.398 -22.900 1.00 22.53 100 GLN A C 1
ATOM 797 O O . GLN A 1 100 ? 40.210 44.867 -23.840 1.00 22.27 100 GLN A O 1
ATOM 803 N N . GLU A 1 101 ? 42.097 45.211 -22.678 1.00 26.48 101 GLU A N 1
ATOM 804 C CA . GLU A 1 101 ? 42.902 44.366 -23.557 1.00 30.28 101 GLU A CA 1
ATOM 805 C C . GLU A 1 101 ? 42.261 42.996 -23.611 1.00 30.58 101 GLU A C 1
ATOM 806 O O . GLU A 1 101 ? 42.000 42.486 -24.698 1.00 33.06 101 GLU A O 1
ATOM 812 N N . LEU A 1 102 ? 41.977 42.436 -22.432 1.00 29.15 102 LEU A N 1
ATOM 813 C CA . LEU A 1 102 ? 41.345 41.125 -22.307 1.00 29.32 102 LEU A CA 1
ATOM 814 C C . LEU A 1 102 ? 40.075 40.986 -23.129 1.00 27.76 102 LEU A C 1
ATOM 815 O O . LEU A 1 102 ? 39.931 40.017 -23.871 1.00 27.81 102 LEU A O 1
ATOM 820 N N . LEU A 1 103 ? 39.148 41.924 -22.935 1.00 25.31 103 LEU A N 1
ATOM 821 C CA . LEU A 1 103 ? 37.870 41.936 -23.626 1.00 25.30 103 LEU A CA 1
ATOM 822 C C . LEU A 1 103 ? 38.018 42.081 -25.147 1.00 27.09 103 LEU A C 1
ATOM 823 O O . LEU A 1 103 ? 37.172 41.620 -25.915 1.00 23.70 103 LEU A O 1
ATOM 828 N N . ASP A 1 104 ? 39.068 42.775 -25.577 1.00 31.62 104 ASP A N 1
ATOM 829 C CA . ASP A 1 104 ? 39.319 42.966 -27.011 1.00 34.05 104 ASP A CA 1
ATOM 830 C C . ASP A 1 104 ? 39.974 41.775 -27.695 1.00 33.63 104 ASP A C 1
ATOM 831 O O . ASP A 1 104 ? 39.761 41.552 -28.875 1.00 33.52 104 ASP A O 1
ATOM 836 N N . SER A 1 105 ? 40.766 41.016 -26.948 1.00 35.84 105 SER A N 1
ATOM 837 C CA . SER A 1 105 ? 41.445 39.836 -27.481 1.00 38.48 105 SER A CA 1
ATOM 838 C C . SER A 1 105 ? 40.469 38.752 -27.950 1.00 38.33 105 SER A C 1
ATOM 839 O O . SER A 1 105 ? 39.954 37.968 -27.153 1.00 40.33 105 SER A O 1
ATOM 842 N N . THR B 1 4 ? 45.836 2.199 -21.102 1.00 19.66 4 THR B N 1
ATOM 843 C CA . THR B 1 4 ? 44.802 1.149 -20.792 1.00 20.09 4 THR B CA 1
ATOM 844 C C . THR B 1 4 ? 43.503 1.832 -20.354 1.00 16.84 4 THR B C 1
ATOM 845 O O . THR B 1 4 ? 43.536 2.951 -19.830 1.00 15.58 4 THR B O 1
ATOM 849 N N . GLN B 1 5 ? 42.369 1.172 -20.575 1.00 17.21 5 GLN B N 1
ATOM 850 C CA . GLN B 1 5 ? 41.074 1.739 -20.200 1.00 16.87 5 GLN B CA 1
ATOM 851 C C . GLN B 1 5 ? 41.025 2.048 -18.692 1.00 15.94 5 GLN B C 1
ATOM 852 O O . GLN B 1 5 ? 40.556 3.114 -18.307 1.00 16.47 5 GLN B O 1
ATOM 858 N N . LEU B 1 6 ? 41.594 1.161 -17.868 1.00 17.70 6 LEU B N 1
ATOM 859 C CA . LEU B 1 6 ? 41.661 1.344 -16.399 1.00 17.42 6 LEU B CA 1
ATOM 860 C C . LEU B 1 6 ? 42.320 2.670 -16.072 1.00 18.12 6 LEU B C 1
ATOM 861 O O . LEU B 1 6 ? 41.752 3.511 -15.345 1.00 13.82 6 LEU B O 1
ATOM 866 N N . ASP B 1 7 ? 43.514 2.850 -16.642 1.00 19.32 7 ASP B N 1
ATOM 867 C CA . ASP B 1 7 ? 44.297 4.065 -16.463 1.00 21.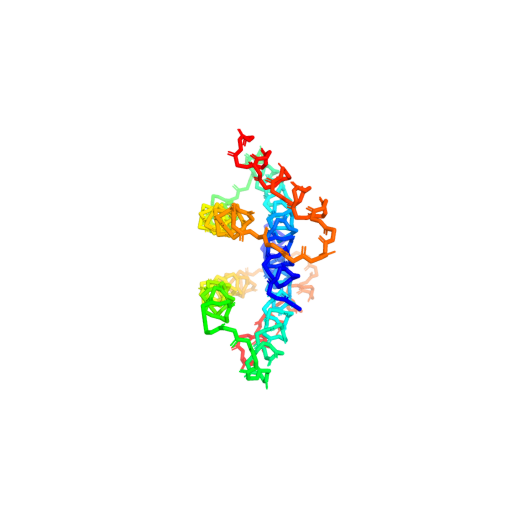25 7 ASP B CA 1
ATOM 868 C C . ASP B 1 7 ? 43.529 5.335 -16.852 1.00 19.43 7 ASP B C 1
ATOM 869 O O . ASP B 1 7 ? 43.604 6.354 -16.152 1.00 16.86 7 ASP B O 1
ATOM 874 N N . ILE B 1 8 ? 42.765 5.259 -17.941 1.00 17.98 8 ILE B N 1
ATOM 875 C CA . ILE B 1 8 ? 41.999 6.404 -18.405 1.00 18.18 8 ILE B CA 1
ATOM 876 C C . ILE B 1 8 ? 40.897 6.722 -17.391 1.00 18.74 8 ILE B C 1
ATOM 877 O O . ILE B 1 8 ? 40.720 7.885 -17.004 1.00 20.56 8 ILE B O 1
ATOM 882 N N . LYS B 1 9 ? 40.173 5.699 -16.940 1.00 17.33 9 LYS B N 1
ATOM 883 C CA . LYS B 1 9 ? 39.088 5.907 -15.970 1.00 14.46 9 LYS B CA 1
ATOM 884 C C . LYS B 1 9 ? 39.606 6.409 -14.626 1.00 12.15 9 LYS B C 1
ATOM 885 O O . LYS B 1 9 ? 38.976 7.237 -14.011 1.00 11.12 9 LYS B O 1
ATOM 891 N N . VAL B 1 10 ? 40.775 5.945 -14.199 1.00 11.25 10 VAL B N 1
ATOM 892 C CA . VAL B 1 10 ? 41.350 6.412 -12.940 1.00 13.70 10 VAL B CA 1
ATOM 893 C C . VAL B 1 10 ? 41.760 7.867 -13.053 1.00 17.30 10 VAL B C 1
ATOM 894 O O . VAL B 1 10 ? 41.451 8.658 -12.165 1.00 20.50 10 VAL B O 1
ATOM 898 N N . LYS B 1 11 ? 42.503 8.220 -14.107 1.00 19.41 11 LYS B N 1
ATOM 899 C CA . LYS B 1 11 ? 42.930 9.615 -14.299 1.00 18.85 11 LYS B CA 1
ATOM 900 C C . LYS B 1 11 ? 41.755 10.564 -14.488 1.00 18.05 11 LYS B C 1
ATOM 901 O O . LYS B 1 11 ? 41.809 11.706 -14.047 1.00 20.25 11 LYS B O 1
ATOM 907 N N . ALA B 1 12 ? 40.688 10.104 -15.130 1.00 16.13 12 ALA B N 1
ATOM 908 C CA . ALA B 1 12 ? 39.538 10.960 -15.323 1.00 14.65 12 ALA B CA 1
ATOM 909 C C . ALA B 1 12 ? 39.015 11.387 -13.956 1.00 17.60 12 ALA B C 1
ATOM 910 O O . ALA B 1 12 ? 38.770 12.562 -13.736 1.00 21.24 12 ALA B O 1
ATOM 912 N N . LEU B 1 13 ? 38.901 10.443 -13.021 1.00 18.00 13 LEU B N 1
ATOM 913 C CA . LEU B 1 13 ? 38.404 10.738 -11.679 1.00 15.07 13 LEU B CA 1
ATOM 914 C C . LEU B 1 13 ? 39.396 11.517 -10.860 1.00 15.84 13 LEU B C 1
ATOM 915 O O . LEU B 1 13 ? 39.025 12.486 -10.224 1.00 15.79 13 LEU B O 1
ATOM 920 N N . LYS B 1 14 ? 40.660 11.116 -10.870 1.00 18.11 14 LYS B N 1
ATOM 921 C CA . LYS B 1 14 ? 41.668 11.849 -10.085 1.00 25.03 14 LYS B CA 1
ATOM 922 C C . LYS B 1 14 ? 41.750 13.312 -10.499 1.00 24.63 14 LYS B C 1
ATOM 923 O O . LYS B 1 14 ? 41.917 14.199 -9.665 1.00 23.91 14 LYS B O 1
ATOM 929 N N . ARG B 1 15 ? 41.588 13.573 -11.785 1.00 26.49 15 ARG B N 1
ATOM 930 C CA . ARG B 1 15 ? 41.645 14.943 -12.254 1.00 29.57 15 ARG B CA 1
ATOM 931 C C . ARG B 1 15 ? 40.399 15.751 -11.908 1.00 29.92 15 ARG B C 1
ATOM 932 O O . ARG B 1 15 ? 40.490 16.953 -11.656 1.00 31.08 15 ARG B O 1
ATOM 940 N N . LEU B 1 16 ? 39.253 15.086 -11.811 1.00 27.74 16 LEU B N 1
ATOM 941 C CA . LEU B 1 16 ? 38.024 15.769 -11.416 1.00 27.05 16 LEU B CA 1
ATOM 942 C C . LEU B 1 16 ? 38.075 16.173 -9.931 1.00 25.40 16 LEU B C 1
ATOM 943 O O . LEU B 1 16 ? 37.610 17.246 -9.574 1.00 27.04 16 LEU B O 1
ATOM 948 N N . THR B 1 17 ? 38.598 15.306 -9.065 1.00 25.15 17 THR B N 1
ATOM 949 C CA . THR B 1 17 ? 38.675 15.623 -7.645 1.00 25.24 17 THR B CA 1
ATOM 950 C C . THR B 1 17 ? 39.733 16.693 -7.406 1.00 24.80 17 THR B C 1
ATOM 951 O O . THR B 1 17 ? 39.571 17.533 -6.525 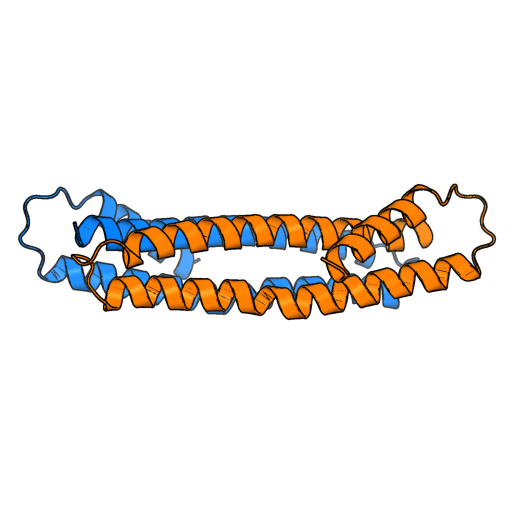1.00 27.38 17 THR B O 1
ATOM 955 N N . LYS B 1 18 ? 40.790 16.705 -8.212 1.00 28.56 18 LYS B N 1
ATOM 956 C CA . LYS B 1 18 ? 41.814 17.740 -8.069 1.00 30.85 18 LYS B CA 1
ATOM 957 C C . LYS B 1 18 ? 41.244 19.114 -8.448 1.00 30.18 18 LYS B C 1
ATOM 958 O O . LYS B 1 18 ? 41.585 20.126 -7.848 1.00 28.50 18 LYS B O 1
ATOM 964 N N . GLU B 1 19 ? 40.355 19.139 -9.430 1.00 29.58 19 GLU B N 1
ATOM 965 C CA . GLU B 1 19 ? 39.727 20.380 -9.862 1.00 30.77 19 GLU B CA 1
ATOM 966 C C . GLU B 1 19 ? 38.764 20.913 -8.789 1.00 32.34 19 GLU B C 1
ATOM 967 O O . GLU B 1 19 ? 38.655 22.121 -8.576 1.00 32.45 19 GLU B O 1
ATOM 973 N N . GLU B 1 20 ? 38.045 20.013 -8.129 1.00 32.39 20 GLU B N 1
ATOM 974 C CA . GLU B 1 20 ? 37.144 20.407 -7.063 1.00 32.57 20 GLU B CA 1
ATOM 975 C C . GLU B 1 20 ? 37.953 21.114 -5.973 1.00 30.54 20 GLU B C 1
ATOM 976 O O . GLU B 1 20 ? 37.496 22.104 -5.420 1.00 31.10 20 GLU B O 1
ATOM 982 N N . GLY B 1 21 ? 39.137 20.593 -5.660 1.00 30.79 21 GLY B N 1
ATOM 983 C CA . GLY B 1 21 ? 39.989 21.200 -4.653 1.00 32.40 21 GLY B CA 1
ATOM 984 C C . GLY B 1 21 ? 40.389 22.587 -5.108 1.00 36.08 21 GLY B C 1
ATOM 985 O O . GLY B 1 21 ? 40.341 23.552 -4.351 1.00 34.64 21 GLY B O 1
ATOM 986 N N . TYR B 1 22 ? 40.749 22.695 -6.376 1.00 41.39 22 TYR B N 1
ATOM 987 C CA . TYR B 1 22 ? 41.139 23.972 -6.957 1.00 47.49 22 TYR B CA 1
ATOM 988 C C . TYR B 1 22 ? 40.022 25.001 -6.857 1.00 49.48 22 TYR B C 1
ATOM 989 O O . TYR B 1 22 ? 40.250 26.123 -6.408 1.00 51.51 22 TYR B O 1
ATOM 998 N N . TYR B 1 23 ? 38.808 24.603 -7.222 1.00 50.28 23 TYR B N 1
ATOM 999 C CA . TYR B 1 23 ? 37.663 25.501 -7.149 1.00 53.05 23 TYR B CA 1
ATOM 1000 C C . TYR B 1 23 ? 37.272 25.819 -5.703 1.00 53.86 23 TYR B C 1
ATOM 1001 O O . TYR B 1 23 ? 36.774 26.916 -5.417 1.00 54.10 23 TYR B O 1
ATOM 1010 N N . GLN B 1 24 ? 37.520 24.888 -4.784 1.00 52.78 24 GLN B N 1
ATOM 1011 C CA . GLN B 1 24 ? 37.166 25.115 -3.387 1.00 51.88 24 GLN B CA 1
ATOM 1012 C C . GLN B 1 24 ? 38.084 26.173 -2.764 1.00 51.94 24 GLN B C 1
ATOM 1013 O O . GLN B 1 24 ? 37.678 26.880 -1.845 1.00 50.70 24 GLN B O 1
ATOM 1019 N N . GLN B 1 25 ? 39.304 26.292 -3.287 1.00 52.25 25 GLN B N 1
ATOM 1020 C CA . GLN B 1 25 ? 40.269 27.288 -2.811 1.00 55.20 25 GLN B CA 1
ATOM 1021 C C . GLN B 1 25 ? 39.730 28.686 -3.174 1.00 54.39 25 GLN B C 1
ATOM 1022 O O . GLN B 1 25 ? 39.664 29.598 -2.338 1.00 52.78 25 GLN B O 1
ATOM 1028 N N . GLU B 1 26 ? 39.355 28.829 -4.444 1.00 54.12 26 GLU B N 1
ATOM 1029 C CA . GLU B 1 26 ? 38.821 30.070 -4.986 1.00 53.50 26 GLU B CA 1
ATOM 1030 C C . GLU B 1 26 ? 37.619 30.510 -4.153 1.00 52.52 26 GLU B C 1
ATOM 1031 O O . GLU B 1 26 ? 37.585 31.627 -3.633 1.00 52.56 26 GLU B O 1
ATOM 1037 N N . LEU B 1 27 ? 36.673 29.595 -3.978 1.00 51.56 27 LEU B N 1
ATOM 1038 C CA . LEU B 1 27 ? 35.460 29.845 -3.210 1.00 49.76 27 LEU B CA 1
ATOM 1039 C C . LEU B 1 27 ? 35.752 30.307 -1.784 1.00 48.76 27 LEU B C 1
ATOM 1040 O O . LEU B 1 27 ? 35.051 31.172 -1.261 1.00 48.85 27 LEU B O 1
ATOM 1045 N N . LYS B 1 28 ? 36.771 29.728 -1.155 1.00 47.63 28 LYS B N 1
ATOM 1046 C CA . LYS B 1 28 ? 37.120 30.103 0.206 1.00 47.67 28 LYS B CA 1
ATOM 1047 C C . LYS B 1 28 ? 37.758 31.488 0.229 1.00 48.16 28 LYS B C 1
ATOM 1048 O O . LYS B 1 28 ? 37.505 32.289 1.136 1.00 47.04 28 LYS B O 1
ATOM 1054 N N . ASP B 1 29 ? 38.567 31.778 -0.785 1.00 47.67 29 ASP B N 1
ATOM 1055 C CA . ASP B 1 29 ? 39.227 33.072 -0.878 1.00 47.39 29 ASP B CA 1
ATOM 1056 C C . ASP B 1 29 ? 38.229 34.216 -1.148 1.00 46.32 29 ASP B C 1
ATOM 1057 O O . ASP B 1 29 ? 38.411 35.345 -0.682 1.00 44.79 29 ASP B O 1
ATOM 1062 N N . GLN B 1 30 ? 37.178 33.919 -1.909 1.00 43.57 30 GLN B N 1
ATOM 1063 C CA . GLN B 1 30 ? 36.161 34.904 -2.232 1.00 42.03 30 GLN B CA 1
ATOM 1064 C C . GLN B 1 30 ? 35.282 35.212 -1.035 1.00 42.72 30 GLN B C 1
ATOM 1065 O O . GLN B 1 30 ? 34.857 36.354 -0.862 1.00 41.73 30 GLN B O 1
ATOM 1071 N N . GLU B 1 31 ? 34.975 34.193 -0.234 1.00 42.87 31 GLU B N 1
ATOM 1072 C CA . GLU B 1 31 ? 34.158 34.361 0.968 1.00 43.35 31 GLU B CA 1
ATOM 1073 C C . GLU B 1 31 ? 34.854 35.234 1.992 1.00 41.36 31 GLU B C 1
ATOM 1074 O O . GLU B 1 31 ? 34.192 35.956 2.731 1.00 43.19 31 GLU B O 1
ATOM 1080 N N . ALA B 1 32 ? 36.178 35.127 2.068 1.00 38.23 32 ALA B N 1
ATOM 1081 C CA . ALA B 1 32 ? 36.967 35.920 3.002 1.00 39.00 32 ALA B CA 1
ATOM 1082 C C . ALA B 1 32 ? 36.846 37.380 2.600 1.00 40.10 32 ALA B C 1
ATOM 1083 O O . ALA B 1 32 ? 36.675 38.276 3.436 1.00 41.43 32 ALA B O 1
ATOM 1085 N N . HIS B 1 33 ? 36.899 37.611 1.297 1.00 40.36 33 HIS B N 1
ATOM 1086 C CA . HIS B 1 33 ? 36.805 38.957 0.778 1.00 41.40 33 HIS B CA 1
ATOM 1087 C C . HIS B 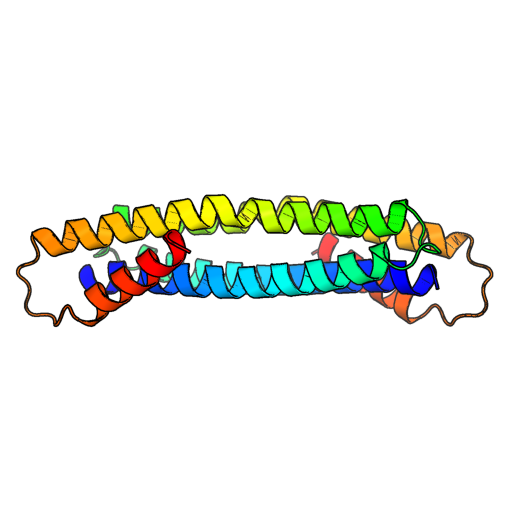1 33 ? 35.435 39.594 1.037 1.00 38.00 33 HIS B C 1
ATOM 1088 O O . HIS B 1 33 ? 35.360 40.769 1.394 1.00 37.42 33 HIS B O 1
ATOM 1095 N N . VAL B 1 34 ? 34.369 38.812 0.874 1.00 36.06 34 VAL B N 1
ATOM 1096 C CA . VAL B 1 34 ? 33.000 39.287 1.108 1.00 32.90 34 VAL B CA 1
ATOM 1097 C C . VAL B 1 34 ? 32.765 39.535 2.588 1.00 31.56 34 VAL B C 1
ATOM 1098 O O . VAL B 1 34 ? 32.056 40.475 2.965 1.00 29.11 34 VAL B O 1
ATOM 1102 N N . ALA B 1 35 ? 33.403 38.716 3.420 1.00 33.39 35 ALA B N 1
ATOM 1103 C CA . ALA B 1 35 ? 33.285 38.819 4.880 1.00 34.04 35 ALA B CA 1
ATOM 1104 C C . ALA B 1 35 ? 33.858 40.144 5.351 1.00 32.67 35 ALA B C 1
ATOM 1105 O O . ALA B 1 35 ? 33.257 40.827 6.174 1.00 32.92 35 ALA B O 1
ATOM 1107 N N . LYS B 1 36 ? 35.017 40.503 4.819 1.00 33.69 36 LYS B N 1
ATOM 1108 C CA . LYS B 1 36 ? 35.644 41.769 5.156 1.00 35.39 36 LYS B CA 1
ATOM 1109 C C . LYS B 1 36 ? 34.774 42.969 4.751 1.00 34.71 36 LYS B C 1
ATOM 1110 O O . LYS B 1 36 ? 34.568 43.889 5.550 1.00 38.57 36 LYS B O 1
ATOM 1116 N N . LEU B 1 37 ? 34.226 42.952 3.539 1.00 29.94 37 LEU B N 1
ATOM 1117 C CA . LEU B 1 37 ? 33.382 44.057 3.112 1.00 27.15 37 LEU B CA 1
ATOM 1118 C C . LEU B 1 37 ? 32.083 44.153 3.922 1.00 27.30 37 LEU B C 1
ATOM 1119 O O . LEU B 1 37 ? 31.587 45.246 4.194 1.00 28.46 37 LEU B O 1
ATOM 1124 N N . LYS B 1 38 ? 31.530 43.004 4.296 1.00 27.93 38 LYS B N 1
ATOM 1125 C CA . LYS B 1 38 ? 30.269 42.940 5.031 1.00 29.41 38 LYS B CA 1
ATOM 1126 C C . LYS B 1 38 ? 30.399 43.449 6.474 1.00 29.13 38 LYS B C 1
ATOM 1127 O O . LYS B 1 38 ? 29.463 44.009 7.054 1.00 28.65 38 LYS B O 1
ATOM 1133 N N . GLU B 1 39 ? 31.581 43.246 7.035 1.00 28.94 39 GLU B N 1
ATOM 1134 C CA . GLU B 1 39 ? 31.885 43.666 8.383 1.00 30.73 39 GLU B CA 1
ATOM 1135 C C . GLU B 1 39 ? 32.111 45.154 8.487 1.00 30.21 39 GLU B C 1
ATOM 1136 O O . GLU B 1 39 ? 31.903 45.730 9.548 1.00 32.00 39 GLU B O 1
ATOM 1142 N N . ASP B 1 40 ? 32.636 45.752 7.421 1.00 26.63 40 ASP B N 1
ATOM 1143 C CA . ASP B 1 40 ? 32.884 47.183 7.392 1.00 22.62 40 ASP B CA 1
ATOM 1144 C C . ASP B 1 40 ? 31.605 47.923 7.004 1.00 20.86 40 ASP B C 1
ATOM 1145 O O . ASP B 1 40 ? 31.211 47.922 5.846 1.00 21.86 40 ASP B O 1
ATOM 1150 N N . LYS B 1 41 ? 30.960 48.569 7.959 1.00 19.82 41 LYS B N 1
ATOM 1151 C CA . LYS B 1 41 ? 29.744 49.297 7.675 1.00 19.01 41 LYS B CA 1
ATOM 1152 C C . LYS B 1 41 ? 29.956 50.578 6.873 1.00 17.71 41 LYS B C 1
ATOM 1153 O O . LYS B 1 41 ? 28.993 51.204 6.432 1.00 19.23 41 LYS B O 1
ATOM 1159 N N . SER B 1 42 ? 31.206 50.990 6.688 1.00 16.46 42 SER B N 1
ATOM 1160 C CA . SER B 1 42 ? 31.463 52.190 5.883 1.00 18.68 42 SER B CA 1
ATOM 1161 C C . SER B 1 42 ? 31.414 51.871 4.379 1.00 18.72 42 SER B C 1
ATOM 1162 O O . SER B 1 42 ? 31.414 52.784 3.559 1.00 21.65 42 SER B O 1
ATOM 1165 N N . VAL B 1 43 ? 31.360 50.578 4.033 1.00 18.06 43 VAL B N 1
ATOM 1166 C CA . VAL B 1 43 ? 31.309 50.130 2.649 1.00 16.36 43 VAL B CA 1
ATOM 1167 C C . VAL B 1 43 ? 29.926 50.316 2.033 1.00 17.35 43 VAL B C 1
ATOM 1168 O O . VAL B 1 43 ? 28.908 50.042 2.660 1.00 18.36 43 VAL B O 1
ATOM 1172 N N . ASP B 1 44 ? 29.919 50.818 0.805 1.00 18.61 44 ASP B N 1
ATOM 1173 C CA . ASP B 1 44 ? 28.711 51.060 0.054 1.00 21.04 44 ASP B CA 1
ATOM 1174 C C . ASP B 1 44 ? 28.049 49.734 -0.319 1.00 19.68 44 ASP B C 1
ATOM 1175 O O . ASP B 1 44 ? 28.711 48.797 -0.748 1.00 19.18 44 ASP B O 1
ATOM 1180 N N . PRO B 1 45 ? 26.736 49.615 -0.084 1.00 21.88 45 PRO B N 1
ATOM 1181 C CA . PRO B 1 45 ? 26.055 48.366 -0.437 1.00 20.66 45 PRO B CA 1
ATOM 1182 C C . PRO B 1 45 ? 26.281 47.869 -1.886 1.00 19.49 45 PRO B C 1
ATOM 1183 O O . PRO B 1 45 ? 26.285 46.659 -2.111 1.00 20.78 45 PRO B O 1
ATOM 1187 N N . TYR B 1 46 ? 26.476 48.773 -2.852 1.00 16.80 46 TYR B N 1
ATOM 1188 C CA . TYR B 1 46 ? 26.701 48.363 -4.236 1.00 16.40 46 TYR B CA 1
ATOM 1189 C C . TYR B 1 46 ? 28.023 47.611 -4.417 1.00 14.32 46 TYR B C 1
ATOM 1190 O O . TYR B 1 46 ? 28.087 46.620 -5.150 1.00 12.74 46 TYR B O 1
ATOM 1199 N N . ASP B 1 47 ? 29.072 48.057 -3.735 1.00 13.59 47 ASP B N 1
ATOM 1200 C CA . ASP B 1 47 ? 30.368 47.394 -3.840 1.00 15.33 47 ASP B CA 1
ATOM 1201 C C . ASP B 1 47 ? 30.335 46.029 -3.180 1.00 18.24 47 ASP B C 1
ATOM 1202 O O . ASP B 1 47 ? 31.119 45.145 -3.531 1.00 18.74 47 ASP B O 1
ATOM 1207 N N . LEU B 1 48 ? 29.493 45.887 -2.160 1.00 18.72 48 LEU B N 1
ATOM 1208 C CA . LEU B 1 48 ? 29.350 44.605 -1.479 1.00 17.73 48 LEU B CA 1
ATOM 1209 C C . LEU B 1 48 ? 28.569 43.675 -2.413 1.00 17.67 48 LEU B C 1
ATOM 1210 O O . LEU B 1 48 ? 28.928 42.521 -2.582 1.00 17.65 48 LEU B O 1
ATOM 1215 N N . LYS B 1 49 ? 27.508 44.194 -3.025 1.00 20.57 49 LYS B N 1
ATOM 1216 C CA . LYS B 1 49 ? 26.671 43.419 -3.946 1.00 23.15 49 LYS B CA 1
ATOM 1217 C C . LYS B 1 49 ? 27.476 42.883 -5.140 1.00 25.00 49 LYS B C 1
ATOM 1218 O O . LYS B 1 49 ? 27.340 41.706 -5.500 1.00 25.52 49 LYS B O 1
ATOM 1224 N N . LYS B 1 50 ? 28.307 43.733 -5.748 1.00 23.88 50 LYS B N 1
ATOM 1225 C CA . LYS B 1 50 ? 29.146 43.294 -6.875 1.00 24.99 50 LYS B CA 1
ATOM 1226 C C . LYS B 1 50 ? 29.917 42.024 -6.496 1.00 23.63 50 LYS B C 1
ATOM 1227 O O . LYS B 1 50 ? 30.016 41.091 -7.275 1.00 21.97 50 LYS B O 1
ATOM 1233 N N . GLN B 1 51 ? 30.467 42.017 -5.290 1.00 24.84 51 GLN B N 1
ATOM 1234 C CA . GLN B 1 51 ? 31.229 40.889 -4.776 1.00 26.87 51 GLN B CA 1
ATOM 1235 C C . GLN B 1 51 ? 30.375 39.684 -4.394 1.00 26.78 51 GLN B C 1
ATOM 1236 O O . GLN B 1 51 ? 30.805 38.539 -4.549 1.00 26.86 51 GLN B O 1
ATOM 1242 N N . GLU B 1 52 ? 29.186 39.936 -3.864 1.00 25.68 52 GLU B N 1
ATOM 1243 C CA . GLU B 1 52 ? 28.301 38.851 -3.466 1.00 29.36 52 GLU B CA 1
ATOM 1244 C C . GLU B 1 52 ? 27.829 38.092 -4.697 1.00 29.86 52 GLU B C 1
ATOM 1245 O O . GLU B 1 52 ? 27.789 36.856 -4.712 1.00 30.01 52 GLU B O 1
ATOM 1251 N N . GLU B 1 53 ? 27.460 38.847 -5.725 1.00 30.29 53 GLU B N 1
ATOM 1252 C CA . GLU B 1 53 ? 26.985 38.292 -6.975 1.00 30.16 53 GLU B CA 1
ATOM 1253 C C . GLU B 1 53 ? 28.094 37.433 -7.618 1.00 28.76 53 GLU B C 1
ATOM 1254 O O . GLU B 1 53 ? 27.807 36.394 -8.205 1.00 25.89 53 GLU B O 1
ATOM 1260 N N . VAL B 1 54 ? 29.358 37.841 -7.484 1.00 27.17 54 VAL B N 1
ATOM 1261 C CA . VAL B 1 54 ? 30.459 37.050 -8.036 1.00 28.71 54 VAL B CA 1
ATOM 1262 C C . VAL B 1 54 ? 30.594 35.735 -7.250 1.00 32.14 54 VAL B C 1
ATOM 1263 O O . VAL B 1 54 ? 30.775 34.674 -7.854 1.00 33.16 54 VAL B O 1
ATOM 1267 N N . LEU B 1 55 ? 30.483 35.790 -5.919 1.00 33.03 55 LEU B N 1
ATOM 1268 C CA . LEU B 1 55 ? 30.575 34.570 -5.106 1.00 34.91 55 LEU B CA 1
ATOM 1269 C C . LEU B 1 55 ? 29.494 33.574 -5.535 1.00 36.90 55 LEU B C 1
ATOM 1270 O O . LEU B 1 55 ? 29.775 32.398 -5.752 1.00 32.74 55 LEU B O 1
ATOM 1275 N N . ASP B 1 56 ? 28.259 34.060 -5.648 1.00 39.20 56 ASP B N 1
ATOM 1276 C CA . ASP B 1 56 ? 27.125 33.230 -6.054 1.00 44.24 56 ASP B CA 1
ATOM 1277 C C . ASP B 1 56 ? 27.408 32.447 -7.334 1.00 45.72 56 ASP B C 1
ATOM 1278 O O . ASP B 1 56 ? 27.004 31.286 -7.465 1.00 45.70 56 ASP B O 1
ATOM 1283 N N . ASP B 1 57 ? 28.088 33.089 -8.279 1.00 47.29 57 ASP B N 1
ATOM 1284 C CA . ASP B 1 57 ? 28.445 32.454 -9.543 1.00 48.72 57 ASP B CA 1
ATOM 1285 C C . ASP B 1 57 ? 29.406 31.303 -9.303 1.00 48.66 57 ASP B C 1
ATOM 1286 O O . ASP B 1 57 ? 29.163 30.180 -9.735 1.00 49.41 57 ASP B O 1
ATOM 1291 N N . THR B 1 58 ? 30.481 31.584 -8.583 1.00 48.50 58 THR B N 1
ATOM 1292 C CA . THR B 1 58 ? 31.460 30.575 -8.257 1.00 48.08 58 THR B CA 1
ATOM 1293 C C . THR B 1 58 ? 30.713 29.378 -7.641 1.00 48.73 58 THR B C 1
ATOM 1294 O O . THR B 1 58 ? 30.776 28.281 -8.179 1.00 49.98 58 THR B O 1
ATOM 1298 N N . LYS B 1 59 ? 29.926 29.614 -6.590 1.00 48.76 59 LYS B N 1
ATOM 1299 C CA . LYS B 1 59 ? 29.176 28.549 -5.905 1.00 49.46 59 LYS B CA 1
ATOM 1300 C C . LYS B 1 59 ? 28.286 27.665 -6.780 1.00 50.97 59 LYS B C 1
ATOM 1301 O O . LYS B 1 59 ? 28.164 26.466 -6.523 1.00 52.18 59 LYS B O 1
ATOM 1307 N N . ARG B 1 60 ? 27.655 28.246 -7.797 1.00 52.17 60 ARG B N 1
ATOM 1308 C CA . ARG B 1 60 ? 26.767 27.491 -8.685 1.00 53.24 60 ARG B CA 1
ATOM 1309 C C . ARG B 1 60 ? 27.524 26.425 -9.503 1.00 53.84 60 ARG B C 1
ATOM 1310 O O . ARG B 1 60 ? 26.929 25.478 -10.031 1.00 53.83 60 ARG B O 1
ATOM 1318 N N . LEU B 1 61 ? 28.841 26.579 -9.573 1.00 53.08 61 LEU B N 1
ATOM 1319 C CA . LEU B 1 61 ? 29.726 25.671 -10.293 1.00 50.40 61 LEU B CA 1
ATOM 1320 C C . LEU B 1 61 ? 29.868 24.307 -9.586 1.00 48.46 61 LEU B C 1
ATOM 1321 O O . LEU B 1 61 ? 29.979 23.258 -10.234 1.00 46.54 61 LEU B O 1
ATOM 1326 N N . LEU B 1 62 ? 29.872 24.322 -8.256 1.00 44.61 62 LEU B N 1
ATOM 1327 C CA . LEU B 1 62 ? 30.057 23.097 -7.486 1.00 42.19 62 LEU B CA 1
ATOM 1328 C C . LEU B 1 62 ? 29.019 21.990 -7.648 1.00 39.53 62 LEU B C 1
ATOM 1329 O O . LEU B 1 62 ? 29.386 20.825 -7.821 1.00 40.10 62 LEU B O 1
ATOM 1334 N N . PRO B 1 63 ? 27.721 22.324 -7.640 1.00 35.44 63 PRO B N 1
ATOM 1335 C CA . PRO B 1 63 ? 26.708 21.278 -7.789 1.00 34.69 63 PRO B CA 1
ATOM 1336 C C . PRO B 1 63 ? 26.949 20.336 -8.975 1.00 34.93 63 PRO B C 1
ATOM 1337 O O . PRO B 1 63 ? 26.940 19.118 -8.823 1.00 33.42 63 PRO B O 1
ATOM 1341 N N . THR B 1 64 ? 27.162 20.906 -10.155 1.00 33.90 64 THR B N 1
ATOM 1342 C CA . THR B 1 64 ? 27.386 20.113 -11.349 1.00 33.29 64 THR B CA 1
ATOM 1343 C C . THR B 1 64 ? 28.709 19.384 -11.274 1.00 29.33 64 THR B C 1
ATOM 1344 O O . T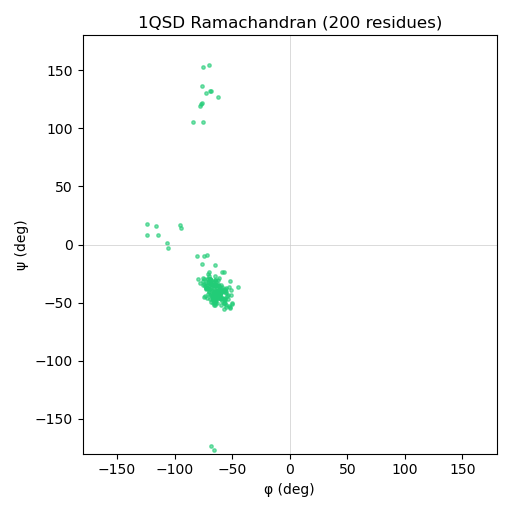HR B 1 64 ? 28.873 18.313 -11.844 1.00 28.58 64 THR B O 1
ATOM 1348 N N . LEU B 1 65 ? 29.669 19.974 -10.592 1.00 26.70 65 LEU B N 1
ATOM 1349 C CA . LEU B 1 65 ? 30.938 19.311 -10.457 1.00 27.80 65 LEU B CA 1
ATOM 1350 C C . LEU B 1 65 ? 30.746 18.013 -9.637 1.00 27.12 65 LEU B C 1
ATOM 1351 O O . LEU B 1 65 ? 31.230 16.956 -10.046 1.00 27.91 65 LEU B O 1
ATOM 1356 N N . TYR B 1 66 ? 29.984 18.068 -8.539 1.00 27.38 66 TYR B N 1
ATOM 1357 C CA . TYR B 1 66 ? 29.744 16.876 -7.704 1.00 28.32 66 TYR B CA 1
ATOM 1358 C C . TYR B 1 66 ? 28.956 15.788 -8.442 1.00 27.53 66 TYR B C 1
ATOM 1359 O O . TYR B 1 66 ? 29.158 14.591 -8.227 1.00 27.04 66 TYR B O 1
ATOM 1368 N N . GLU B 1 67 ? 28.093 16.211 -9.357 1.00 28.46 67 GLU B N 1
ATOM 1369 C CA . GLU B 1 67 ? 27.308 15.285 -10.184 1.00 29.08 67 GLU B CA 1
ATOM 1370 C C . GLU B 1 67 ? 28.250 14.437 -11.070 1.00 26.28 67 GLU B C 1
ATOM 1371 O O . GLU B 1 67 ? 28.075 13.224 -11.206 1.00 21.81 67 GLU B O 1
ATOM 1377 N N . LYS B 1 68 ? 29.281 15.077 -11.613 1.00 22.45 68 LYS B N 1
ATOM 1378 C CA . LYS B 1 68 ? 30.247 14.391 -12.445 1.00 23.16 68 LYS B CA 1
ATOM 1379 C C . LYS B 1 68 ? 31.206 13.539 -11.652 1.00 23.03 68 LYS B C 1
ATOM 1380 O O . LYS B 1 68 ? 31.639 12.494 -12.143 1.00 25.71 68 LYS B O 1
ATOM 1386 N N . ILE B 1 69 ? 31.575 13.987 -10.452 1.00 20.70 69 ILE B N 1
ATOM 1387 C CA . ILE B 1 69 ? 32.464 13.212 -9.584 1.00 17.38 69 ILE B CA 1
ATOM 1388 C C . ILE B 1 69 ? 31.747 11.869 -9.266 1.00 18.18 69 ILE B C 1
ATOM 1389 O O . ILE B 1 69 ? 32.342 10.784 -9.329 1.00 15.71 69 ILE B O 1
ATOM 1394 N N . ARG B 1 70 ? 30.442 11.940 -9.023 1.00 16.96 70 ARG B N 1
ATOM 1395 C CA . ARG B 1 70 ? 29.677 10.742 -8.742 1.00 18.50 70 ARG B CA 1
ATOM 1396 C C . ARG B 1 70 ? 29.644 9.799 -9.952 1.00 20.06 70 ARG B C 1
ATOM 1397 O O . ARG B 1 70 ? 29.901 8.598 -9.805 1.00 19.33 70 ARG B O 1
ATOM 1405 N N . GLU B 1 71 ? 29.314 10.326 -11.138 1.00 21.61 71 GLU B N 1
ATOM 1406 C CA . GLU B 1 71 ? 29.265 9.520 -12.374 1.00 21.69 71 GLU B CA 1
ATOM 1407 C C . GLU B 1 71 ? 30.602 8.862 -12.606 1.00 19.20 71 GLU B C 1
ATOM 1408 O O . GLU B 1 71 ? 30.677 7.664 -12.864 1.00 19.81 71 GLU B O 1
ATOM 1414 N N . PHE B 1 72 ? 31.653 9.670 -12.549 1.00 15.97 72 PHE B N 1
ATOM 1415 C CA . PHE B 1 72 ? 33.004 9.193 -12.781 1.00 16.18 72 PHE B CA 1
ATOM 1416 C C . PHE B 1 72 ? 33.380 8.100 -11.788 1.00 17.92 72 PHE B C 1
ATOM 1417 O O . PHE B 1 72 ? 33.994 7.085 -12.167 1.00 19.12 72 PHE B O 1
ATOM 1425 N N . LYS B 1 73 ? 32.949 8.265 -10.540 1.00 15.60 73 LYS B N 1
ATOM 1426 C CA . LYS B 1 73 ? 33.244 7.290 -9.503 1.00 14.33 73 LYS B CA 1
ATOM 1427 C C . LYS B 1 73 ? 32.498 5.998 -9.753 1.00 12.72 73 LYS B C 1
ATOM 1428 O O . LYS B 1 73 ? 33.067 4.921 -9.640 1.00 8.40 73 LYS B O 1
ATOM 1434 N N . GLU B 1 74 ? 31.226 6.112 -10.115 1.00 15.28 74 GLU B N 1
ATOM 1435 C CA . GLU B 1 74 ? 30.397 4.937 -10.359 1.00 17.96 74 GLU B CA 1
ATOM 1436 C C . GLU B 1 74 ? 30.865 4.187 -11.578 1.00 18.46 74 GLU B C 1
ATOM 1437 O O . GLU B 1 74 ? 30.808 2.942 -11.639 1.00 14.35 74 GLU B O 1
ATOM 1443 N N . ASP B 1 75 ? 31.354 4.952 -12.543 1.00 18.42 75 ASP B N 1
ATOM 1444 C CA . ASP B 1 75 ? 31.864 4.363 -13.755 1.00 19.84 75 ASP B CA 1
ATOM 1445 C C . ASP B 1 75 ? 33.063 3.499 -13.379 1.00 17.04 75 ASP B C 1
ATOM 1446 O O . ASP B 1 75 ? 33.137 2.331 -13.749 1.00 19.06 75 ASP B O 1
ATOM 1451 N N . LEU B 1 76 ? 33.988 4.075 -12.628 1.00 14.76 76 LEU B N 1
ATOM 1452 C CA . LEU B 1 76 ? 35.180 3.349 -12.209 1.00 15.49 76 LEU B CA 1
ATOM 1453 C C . LEU B 1 76 ? 34.834 2.142 -11.338 1.00 16.77 76 LEU B C 1
ATOM 1454 O O . LEU B 1 76 ? 35.387 1.071 -11.548 1.00 19.21 76 LEU B O 1
ATOM 1459 N N . GLU B 1 77 ? 33.887 2.285 -10.409 1.00 17.20 77 GLU B N 1
ATOM 1460 C CA . GLU B 1 77 ? 33.505 1.160 -9.552 1.00 18.11 77 GLU B CA 1
ATOM 1461 C C . GLU B 1 77 ? 32.893 0.031 -10.372 1.00 19.19 77 GLU B C 1
ATOM 1462 O O . GLU B 1 77 ? 33.207 -1.123 -10.134 1.00 17.32 77 GLU B O 1
ATOM 1468 N N . GLN B 1 78 ? 32.011 0.356 -11.323 1.00 19.75 78 GLN B N 1
ATOM 1469 C CA . GLN B 1 78 ? 31.381 -0.658 -12.183 1.00 20.57 78 GLN B CA 1
ATOM 1470 C C . GLN B 1 78 ? 32.448 -1.383 -13.029 1.00 1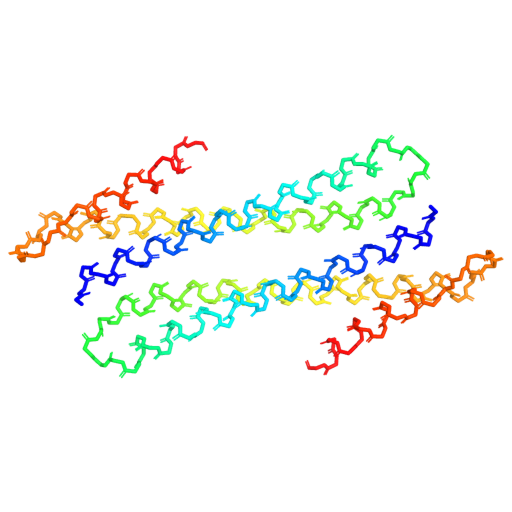6.25 78 GLN B C 1
ATOM 1471 O O . GLN B 1 78 ? 32.427 -2.596 -13.192 1.00 15.12 78 GLN B O 1
ATOM 1477 N N . PHE B 1 79 ? 33.401 -0.629 -13.543 1.00 15.46 79 PHE B N 1
ATOM 1478 C CA . PHE B 1 79 ? 34.464 -1.208 -14.347 1.00 15.66 79 PHE B CA 1
ATOM 1479 C C . PHE B 1 79 ? 35.281 -2.202 -13.515 1.00 15.80 79 PHE B C 1
ATOM 1480 O O . PHE B 1 79 ? 35.705 -3.223 -14.014 1.00 17.12 79 PHE B O 1
ATOM 1488 N N . LEU B 1 80 ? 35.535 -1.879 -12.256 1.00 16.44 80 LEU B N 1
ATOM 1489 C CA . LEU B 1 80 ? 36.313 -2.764 -11.401 1.00 15.85 80 LEU B CA 1
ATOM 1490 C C . LEU B 1 80 ? 35.615 -4.069 -10.982 1.00 17.61 80 LEU B C 1
ATOM 1491 O O . LEU B 1 80 ? 36.287 -5.044 -10.671 1.00 15.38 80 LEU B O 1
ATOM 1496 N N . LYS B 1 81 ? 34.284 -4.101 -10.954 1.00 18.33 81 LYS B N 1
ATOM 1497 C CA . LYS B 1 81 ? 33.581 -5.323 -10.561 1.00 22.17 81 LYS B CA 1
ATOM 1498 C C . LYS B 1 81 ? 33.807 -6.479 -11.531 1.00 23.46 81 LYS B C 1
ATOM 1499 O O . LYS B 1 81 ? 33.708 -7.645 -11.115 1.00 21.79 81 LYS B O 1
ATOM 1505 N N . THR B 1 82 ? 34.077 -6.153 -12.805 1.00 22.32 82 THR B N 1
ATOM 1506 C CA . THR B 1 82 ? 34.290 -7.154 -13.845 1.00 21.90 82 THR B CA 1
ATOM 1507 C C . THR B 1 82 ? 35.702 -7.139 -14.439 1.00 21.83 82 THR B C 1
ATOM 1508 O O . THR B 1 82 ? 35.976 -7.779 -15.458 1.00 20.98 82 THR B O 1
ATOM 1512 N N . TYR B 1 83 ? 36.623 -6.481 -13.753 1.00 21.21 83 TYR B N 1
ATOM 1513 C CA . TYR B 1 83 ? 37.990 -6.385 -14.235 1.00 23.72 83 TYR B CA 1
ATOM 1514 C C . TYR B 1 83 ? 38.806 -7.637 -14.013 1.00 24.52 83 TYR B C 1
ATOM 1515 O O . TYR B 1 83 ? 39.072 -8.021 -12.870 1.00 25.99 83 TYR B O 1
ATOM 1524 N N . GLN B 1 84 ? 39.283 -8.216 -15.111 1.00 24.81 84 GLN B N 1
ATOM 1525 C CA . GLN B 1 84 ? 40.086 -9.433 -15.065 1.00 26.01 84 GLN B CA 1
ATOM 1526 C C . GLN B 1 84 ? 41.510 -9.204 -15.532 1.00 25.09 84 GLN B C 1
ATOM 1527 O O . GLN B 1 84 ? 42.244 -10.153 -15.766 1.00 24.98 84 GLN B O 1
ATOM 1533 N N . GLY B 1 85 ? 41.870 -7.946 -15.748 1.00 24.68 85 GLY B N 1
ATOM 1534 C CA . GLY B 1 85 ? 43.216 -7.646 -16.173 1.00 25.19 85 GLY B CA 1
ATOM 1535 C C . GLY B 1 85 ? 44.241 -7.977 -15.097 1.00 27.59 85 GLY B C 1
ATOM 1536 O O . GLY B 1 85 ? 43.934 -8.398 -13.978 1.00 25.73 85 GLY B O 1
ATOM 1537 N N . THR B 1 86 ? 45.478 -7.655 -15.419 1.00 29.45 86 THR B N 1
ATOM 1538 C CA . THR B 1 86 ? 46.595 -7.930 -14.551 1.00 30.15 86 THR B CA 1
ATOM 1539 C C . THR B 1 86 ? 47.152 -6.689 -13.832 1.00 28.12 86 THR B C 1
ATOM 1540 O O . THR B 1 86 ? 48.086 -6.805 -13.037 1.00 30.51 86 THR B O 1
ATOM 1544 N N . GLU B 1 87 ? 46.615 -5.503 -14.111 1.00 26.29 87 GLU B N 1
ATOM 1545 C CA . GLU B 1 87 ? 47.128 -4.295 -13.460 1.00 25.15 87 GLU B CA 1
ATOM 1546 C C . GLU B 1 87 ? 46.778 -4.256 -11.990 1.00 24.33 87 GLU B C 1
ATOM 1547 O O . GLU B 1 87 ? 45.793 -4.861 -11.562 1.00 23.56 87 GLU B O 1
ATOM 1553 N N . ASP B 1 88 ? 47.601 -3.542 -11.225 1.00 22.37 88 ASP B N 1
ATOM 1554 C CA . ASP B 1 88 ? 47.401 -3.357 -9.787 1.00 22.95 88 ASP B CA 1
ATOM 1555 C C . ASP B 1 88 ? 46.283 -2.299 -9.684 1.00 23.23 88 ASP B C 1
ATOM 1556 O O . ASP B 1 88 ? 46.426 -1.199 -10.235 1.00 25.90 88 ASP B O 1
ATOM 1561 N N . VAL B 1 89 ? 45.169 -2.640 -9.031 1.00 19.99 89 VAL B N 1
ATOM 1562 C CA . VAL B 1 89 ? 44.028 -1.733 -8.925 1.00 17.53 89 VAL B CA 1
ATOM 1563 C C . VAL B 1 89 ? 43.989 -0.877 -7.669 1.00 20.38 89 VAL B C 1
ATOM 1564 O O . VAL B 1 89 ? 42.964 -0.256 -7.356 1.00 19.37 89 VAL B O 1
ATOM 1568 N N . SER B 1 90 ? 45.110 -0.815 -6.961 1.00 21.31 90 SER B N 1
ATOM 1569 C CA . SER B 1 90 ? 45.175 -0.017 -5.747 1.00 22.86 90 SER B CA 1
ATOM 1570 C C . SER B 1 90 ? 44.949 1.473 -6.008 1.00 22.54 90 SER B C 1
ATOM 1571 O O . SER B 1 90 ? 44.188 2.112 -5.283 1.00 24.41 90 SER B O 1
ATOM 1574 N N . ASP B 1 91 ? 45.564 2.039 -7.043 1.00 23.09 91 ASP B N 1
ATOM 1575 C CA . ASP B 1 91 ? 45.323 3.461 -7.336 1.00 23.74 91 ASP B CA 1
ATOM 1576 C C . ASP B 1 91 ? 43.853 3.736 -7.660 1.00 20.37 91 ASP B C 1
ATOM 1577 O O . ASP B 1 91 ? 43.325 4.781 -7.290 1.00 16.03 91 ASP B O 1
ATOM 1582 N N . ALA B 1 92 ? 43.201 2.797 -8.339 1.00 17.56 92 ALA B N 1
ATOM 1583 C CA . ALA B 1 92 ? 41.789 2.942 -8.671 1.00 19.05 92 ALA B CA 1
ATOM 1584 C C . ALA B 1 92 ? 40.938 2.956 -7.399 1.00 17.97 92 ALA B C 1
ATOM 1585 O O . ALA B 1 92 ? 40.067 3.789 -7.263 1.00 18.68 92 ALA B O 1
ATOM 1587 N N . ARG B 1 93 ? 41.183 2.016 -6.486 1.00 20.59 93 ARG B N 1
ATOM 1588 C CA . ARG B 1 93 ? 40.443 1.952 -5.221 1.00 19.17 93 ARG B CA 1
ATOM 1589 C C . ARG B 1 93 ? 40.649 3.229 -4.417 1.00 17.89 93 ARG B C 1
ATOM 1590 O O . ARG B 1 93 ? 39.715 3.758 -3.830 1.00 17.39 93 ARG B O 1
ATOM 1598 N N . SER B 1 94 ? 41.886 3.698 -4.381 1.00 16.19 94 SER B N 1
ATOM 1599 C CA . SER B 1 94 ? 42.245 4.904 -3.661 1.00 22.56 94 SER B CA 1
ATOM 1600 C C . SER B 1 94 ? 41.566 6.154 -4.247 1.00 24.29 94 SER B C 1
ATOM 1601 O O . SER B 1 94 ? 41.223 7.107 -3.520 1.00 24.21 94 SER B O 1
ATOM 1604 N N . ALA B 1 95 ? 41.391 6.164 -5.566 1.00 22.81 95 ALA B N 1
ATOM 1605 C CA . ALA B 1 95 ? 40.739 7.286 -6.226 1.00 20.68 95 ALA B CA 1
ATOM 1606 C C . ALA B 1 95 ? 39.252 7.282 -5.851 1.00 18.20 95 ALA B C 1
ATOM 1607 O O . ALA B 1 95 ? 38.678 8.334 -5.569 1.00 17.90 95 ALA B O 1
ATOM 1609 N N . ILE B 1 96 ? 38.654 6.088 -5.802 1.00 16.56 96 ILE B N 1
ATOM 1610 C CA . ILE B 1 96 ? 37.236 5.906 -5.466 1.00 17.87 96 ILE B CA 1
ATOM 1611 C C . ILE B 1 96 ? 36.931 6.355 -4.027 1.00 17.84 96 ILE B C 1
ATOM 1612 O O . ILE B 1 96 ? 35.871 6.910 -3.762 1.00 17.79 96 ILE B O 1
ATOM 1617 N N . THR B 1 97 ? 37.841 6.044 -3.108 1.00 17.36 97 THR B N 1
ATOM 1618 C CA . THR B 1 97 ? 37.726 6.397 -1.699 1.00 17.72 97 THR B CA 1
ATOM 1619 C C . THR B 1 97 ? 37.769 7.903 -1.486 1.00 19.39 97 THR B C 1
ATOM 1620 O O . THR B 1 97 ? 36.921 8.461 -0.781 1.00 18.26 97 THR B O 1
ATOM 1624 N N . SER B 1 98 ? 38.750 8.555 -2.107 1.00 21.01 98 SER B N 1
ATOM 1625 C CA . SER B 1 98 ? 38.889 10.006 -2.028 1.00 20.79 98 SER B CA 1
ATOM 1626 C C . SER B 1 98 ? 37.676 10.727 -2.600 1.00 21.41 98 SER B C 1
ATOM 1627 O O . SER B 1 98 ? 37.246 11.745 -2.055 1.00 22.50 98 SER B O 1
ATOM 1630 N N . ALA B 1 99 ? 37.133 10.222 -3.711 1.00 20.99 99 ALA B N 1
ATOM 1631 C CA . ALA B 1 99 ? 35.946 10.825 -4.323 1.00 20.43 99 ALA B CA 1
ATOM 1632 C C . ALA B 1 99 ? 34.723 10.673 -3.407 1.00 20.18 99 ALA B C 1
ATOM 1633 O O . ALA B 1 99 ? 33.900 11.595 -3.302 1.00 18.96 99 ALA B O 1
ATOM 1635 N N . GLN B 1 100 ? 34.605 9.482 -2.800 1.00 21.04 100 GLN B N 1
ATOM 1636 C CA . GLN B 1 100 ? 33.519 9.109 -1.892 1.00 21.04 100 GLN B CA 1
ATOM 1637 C C . GLN B 1 100 ? 33.555 9.978 -0.643 1.00 22.82 100 GLN B C 1
ATOM 1638 O O . GLN B 1 100 ? 32.512 10.446 -0.179 1.00 21.01 100 GLN B O 1
ATOM 1644 N N . GLU B 1 101 ? 34.760 10.206 -0.130 1.00 23.48 101 GLU B N 1
ATOM 1645 C CA . GLU B 1 101 ? 34.965 11.049 1.041 1.00 29.16 101 GLU B CA 1
ATOM 1646 C C . GLU B 1 101 ? 34.380 12.430 0.750 1.00 30.16 101 GLU B C 1
ATOM 1647 O O . GLU B 1 101 ? 33.651 12.996 1.569 1.00 28.83 101 GLU B O 1
ATOM 1653 N N . LEU B 1 102 ? 34.706 12.961 -0.426 1.00 29.92 102 LEU B N 1
ATOM 1654 C CA . LEU B 1 102 ? 34.226 14.268 -0.855 1.00 31.38 102 LEU B CA 1
ATOM 1655 C C . LEU B 1 102 ? 32.707 14.352 -0.989 1.00 30.31 102 LEU B C 1
ATOM 1656 O O . LEU B 1 102 ? 32.091 15.338 -0.601 1.00 30.85 102 LEU B O 1
ATOM 1661 N N . LEU B 1 103 ? 32.119 13.351 -1.623 1.00 28.03 103 LEU B N 1
ATOM 1662 C CA . LEU B 1 103 ? 30.677 13.331 -1.799 1.00 28.81 103 LEU B CA 1
ATOM 1663 C C . LEU B 1 103 ? 29.963 13.261 -0.439 1.00 30.42 103 LEU B C 1
ATOM 1664 O O . LEU B 1 103 ? 28.905 13.840 -0.264 1.00 30.33 103 LEU B O 1
ATOM 1669 N N . ASP B 1 104 ? 30.556 12.555 0.521 1.00 33.51 104 ASP B N 1
ATOM 1670 C CA . ASP B 1 104 ? 29.976 12.414 1.856 1.00 35.18 104 ASP B CA 1
ATOM 1671 C C . ASP B 1 104 ? 30.168 13.647 2.752 1.00 36.10 104 ASP B C 1
ATOM 1672 O O . ASP B 1 104 ? 29.330 13.932 3.603 1.00 36.54 104 ASP B O 1
ATOM 1677 N N . SER B 1 105 ? 31.285 14.346 2.581 1.00 37.99 105 SER B N 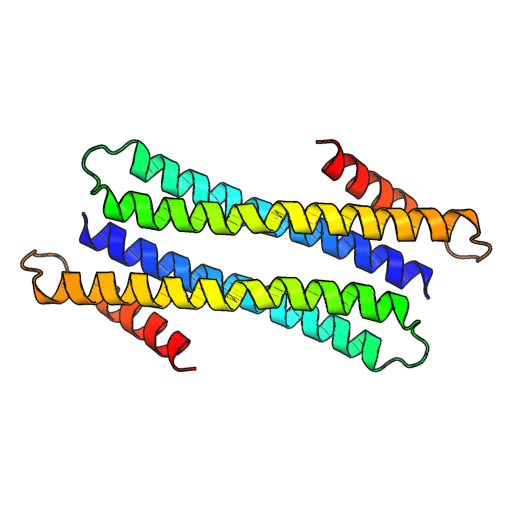1
ATOM 1678 C CA . SER B 1 105 ? 31.591 15.537 3.364 1.00 41.60 105 SER B CA 1
ATOM 1679 C C . SER B 1 105 ? 30.517 16.621 3.241 1.00 43.06 105 SER B C 1
ATOM 1680 O O . SER B 1 105 ? 30.261 17.161 2.160 1.00 43.73 105 SER B O 1
#

Radius of gyration: 21.42 Å; Cα contacts (8 Å, |Δi|>4): 110; chains: 2; bounding box: 21×74×40 Å

InterPro domains:
  IPR004226 Tubulin binding cofactor A [PF02970] (1-96)
  IPR004226 Tubulin binding cofactor A [PTHR21500] (3-103)
  IPR036126 Tubulin binding cofactor A superfamily [SSF46988] (5-104)

Secondary structure (DSSP, 8-state):
-HHHHHHHHHHHHHHHHHHHHHHHHHHHHHHHHHHH-TTS-HHHHHHHHHHHHHHHHHHHHHHHHHHHHHHHHHHHHHT--SSS--HHHHHHHHHHHHHHH-/-HHHHHHHHHHHHHHHHHHHHHHHHHHHHHHHHHHH-TTS-HHHHHHHHHHHHHHHHHHHHHHHHHHHHHHHHHHHHHT--SSS--HHHHHHHHHHHHHHH-

Sequence (204 aa):
TQLDIKVKALKRLTKEEGYYQQELKDQEAHVAKLKEDKSVDPYDLKKQEEVLDDTKRLLPTLYEKIREFKEDLEQFLKTYQGTEDVSDARSAITSAQELLDSTQLDIKVKALKRLTKEEGYYQQELKDQEAHVAKLKEDKSVDPYDLKKQEEVLDDTKRLLPTLYEKIREFKEDLEQFLKTYQGTEDVSDARSAITSAQELLDS

Nearest PDB structures (foldseek):
  1qsd-assembly1_B  TM=1.008E+00  e=2.929E-12  Saccharomyces cerevisiae
  4cqi-assembly1_A  TM=7.977E-01  e=1.198E-03  Leishmania major
  9gcs-assembly1_f  TM=6.846E-01  e=7.606E-01  Enterobacteria phage P4
  5nfd-assembly2_B  TM=8.696E-01  e=3.707E+00  Homo sapiens
  2efl-assembly1_A-2  TM=7.707E-01  e=6.286E+00  Homo sapiens

B-factor: mean 32.91, std 14.57, range [8.0, 99.11]

Foldseek 3Di:
DVLVVLLVVLLVLLVVLVVLVVVLVVLVVVLVVQVVPPVDDPVVSVVSVVVSVVSVVVNVVSLVVSVVSLVVSVVCVVPDDDDDDCPSSVVSSVSSVVVNVD/DVLVVLLVVLLVLLVVLVVLVVVLVVLVVVLVVQVPDPVHDPVVSVVSVVVSVVSVVVPVVSLVVSVVSLVVLVVCVVPDPDDDDCPSSVVSSVSSVVVNVD